Protein AF-A0A2N1UXI0-F1 (afdb_monomer_lite)

Structure (mmCIF, N/CA/C/O backbone):
data_AF-A0A2N1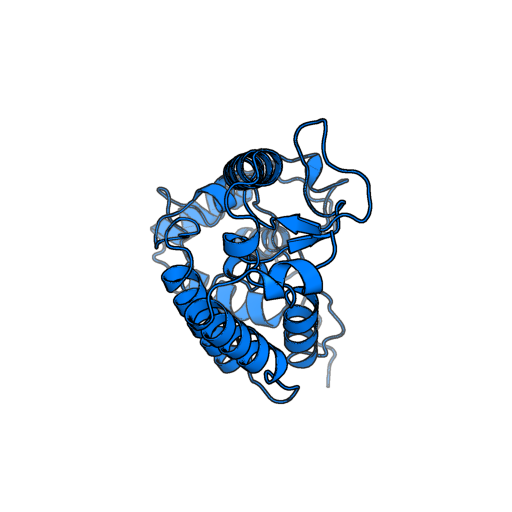UXI0-F1
#
_entry.id   AF-A0A2N1UXI0-F1
#
loop_
_atom_site.group_PDB
_atom_site.id
_atom_site.type_symbol
_atom_site.label_atom_id
_atom_site.label_alt_id
_atom_site.label_comp_id
_atom_site.label_asym_id
_atom_site.label_entity_id
_atom_site.label_seq_id
_atom_site.pdbx_PDB_ins_code
_atom_site.Cartn_x
_atom_site.Cartn_y
_atom_site.Cartn_z
_atom_site.occupancy
_atom_site.B_iso_or_equiv
_atom_site.auth_seq_id
_atom_site.auth_comp_id
_atom_site.auth_asym_id
_atom_site.auth_atom_id
_atom_site.pdbx_PDB_model_num
ATOM 1 N N . MET A 1 1 ? -2.699 7.532 22.941 1.00 56.00 1 MET A N 1
ATOM 2 C CA . MET A 1 1 ? -4.121 7.140 22.844 1.00 56.00 1 MET A CA 1
ATOM 3 C C . MET A 1 1 ? -4.200 5.688 23.289 1.00 56.00 1 MET A C 1
ATOM 5 O O . MET A 1 1 ? -3.451 4.901 22.732 1.00 56.00 1 MET A O 1
ATOM 9 N N . ASN A 1 2 ? -4.967 5.358 24.335 1.00 62.31 2 ASN A N 1
ATOM 10 C CA . ASN A 1 2 ? -5.073 3.979 24.834 1.00 62.31 2 ASN A CA 1
ATOM 11 C C . ASN A 1 2 ? -6.109 3.219 23.986 1.00 62.31 2 ASN A C 1
ATOM 13 O O . ASN A 1 2 ? -7.263 3.639 23.939 1.00 62.31 2 ASN A O 1
ATOM 17 N N . LEU A 1 3 ? -5.684 2.160 23.290 1.00 56.16 3 LEU A N 1
ATOM 18 C CA . LEU A 1 3 ? -6.532 1.372 22.388 1.00 56.16 3 LEU A CA 1
ATOM 19 C C . LEU A 1 3 ? -7.600 0.565 23.142 1.00 56.16 3 LEU A C 1
ATOM 21 O O . LEU A 1 3 ? -8.717 0.443 22.646 1.00 56.16 3 LEU A O 1
ATOM 25 N N . GLU A 1 4 ? -7.296 0.092 24.353 1.00 59.66 4 GLU A N 1
ATOM 26 C CA . GLU A 1 4 ? -8.231 -0.677 25.190 1.00 59.66 4 GLU A CA 1
ATOM 27 C C . GLU A 1 4 ? -9.425 0.189 25.609 1.00 59.66 4 GLU A C 1
ATOM 29 O O . GLU A 1 4 ? -10.577 -0.151 25.356 1.00 59.66 4 GLU A O 1
ATOM 34 N N . ALA A 1 5 ? -9.149 1.394 26.117 1.00 60.41 5 ALA A N 1
ATOM 35 C CA . ALA A 1 5 ? -10.185 2.343 26.533 1.00 60.41 5 ALA A CA 1
ATOM 36 C C . ALA A 1 5 ? -11.093 2.806 25.379 1.00 60.41 5 ALA A C 1
ATOM 38 O O . ALA A 1 5 ? -12.186 3.322 25.612 1.00 60.41 5 ALA A O 1
ATOM 39 N N . LEU A 1 6 ? -10.619 2.686 24.137 1.00 58.69 6 LEU A N 1
ATOM 40 C CA . LEU A 1 6 ? -11.396 2.977 22.942 1.00 58.69 6 LEU A CA 1
ATOM 41 C C . LEU A 1 6 ? -12.274 1.779 22.554 1.00 58.69 6 LEU A C 1
ATOM 43 O O . LEU A 1 6 ? -13.465 1.960 22.314 1.00 58.69 6 LEU A O 1
ATOM 47 N N . TYR A 1 7 ? -11.731 0.562 22.550 1.00 65.06 7 TYR A N 1
ATOM 48 C CA . TYR A 1 7 ? -12.497 -0.658 22.278 1.00 65.06 7 TYR A CA 1
ATOM 49 C C . TYR A 1 7 ? -13.743 -0.791 23.179 1.00 65.06 7 TYR A C 1
ATOM 51 O O . TYR A 1 7 ? -14.837 -1.087 22.690 1.00 65.06 7 TYR A O 1
ATOM 59 N N . ASP A 1 8 ? -13.618 -0.455 24.465 1.00 70.38 8 ASP A N 1
ATOM 60 C CA . ASP A 1 8 ? -14.716 -0.527 25.443 1.00 70.38 8 ASP A CA 1
ATOM 61 C C . ASP A 1 8 ? -15.905 0.403 25.134 1.00 70.38 8 ASP A C 1
ATOM 63 O O . ASP A 1 8 ? -17.002 0.219 25.658 1.00 70.38 8 ASP A O 1
ATOM 67 N N . GLN A 1 9 ? -15.716 1.408 24.273 1.00 67.50 9 GLN A N 1
ATOM 68 C CA . GLN A 1 9 ? -16.754 2.376 23.897 1.00 67.50 9 GLN A CA 1
ATOM 69 C C . GLN A 1 9 ? -17.589 1.931 22.681 1.00 67.50 9 GLN A C 1
ATOM 71 O O . GLN A 1 9 ? -18.494 2.653 22.253 1.00 67.50 9 GLN A O 1
ATOM 76 N N . LEU A 1 10 ? -17.285 0.776 22.081 1.00 62.88 10 LEU A N 1
ATOM 77 C CA . LEU A 1 10 ? -17.979 0.277 20.896 1.00 62.88 10 LEU A CA 1
ATOM 78 C C . LEU A 1 10 ? -19.324 -0.396 21.224 1.00 62.88 10 LEU A C 1
ATOM 80 O O . LEU A 1 10 ? -19.454 -1.067 22.244 1.00 62.88 10 LEU A O 1
ATOM 84 N N . PRO A 1 11 ? -20.325 -0.306 20.324 1.00 73.38 11 PRO A N 1
ATOM 85 C CA . PRO A 1 11 ? -21.502 -1.166 20.392 1.00 73.38 11 PRO A CA 1
ATOM 86 C C . PRO A 1 11 ? -21.107 -2.656 20.351 1.00 73.38 11 PRO A C 1
ATOM 88 O O . PRO A 1 11 ? -20.225 -3.003 19.559 1.00 73.38 11 PRO A O 1
ATOM 91 N N . PRO A 1 12 ? -21.793 -3.551 21.089 1.00 76.44 12 PRO A N 1
ATOM 92 C CA . PRO A 1 12 ? -21.437 -4.974 21.159 1.00 76.44 12 PRO A CA 1
ATOM 93 C C . PRO A 1 12 ? -21.340 -5.682 19.799 1.00 76.44 12 PRO A C 1
ATOM 95 O O . PRO A 1 12 ? -20.456 -6.503 19.583 1.00 76.44 12 PRO A O 1
ATOM 98 N N . GLU A 1 13 ? -22.206 -5.332 18.844 1.00 72.19 13 GLU A N 1
ATOM 99 C CA . GLU A 1 13 ? -22.171 -5.880 17.478 1.00 72.19 13 GLU A CA 1
ATOM 100 C C . GLU A 1 13 ? -20.858 -5.543 16.748 1.00 72.19 13 GLU A C 1
ATOM 102 O O . GLU A 1 13 ? -20.312 -6.361 16.012 1.00 72.19 13 GLU A O 1
ATOM 107 N N . ARG A 1 14 ? -20.307 -4.348 16.995 1.00 67.38 14 ARG A N 1
ATOM 108 C CA . ARG A 1 14 ? -19.028 -3.916 16.421 1.00 67.38 14 ARG A CA 1
ATOM 109 C C . ARG A 1 14 ? -17.832 -4.485 17.171 1.00 67.38 14 ARG A C 1
ATOM 111 O O . ARG A 1 14 ? -16.829 -4.773 16.528 1.00 67.38 14 ARG A O 1
ATOM 118 N N . GLN A 1 15 ? -17.943 -4.662 18.489 1.00 67.75 15 GLN A N 1
ATOM 119 C CA . GLN A 1 15 ? -16.944 -5.388 19.280 1.00 67.75 15 GLN A CA 1
ATOM 120 C C . GLN A 1 15 ? -16.799 -6.819 18.759 1.00 67.75 15 GLN A C 1
ATOM 122 O O . GLN A 1 15 ? -15.697 -7.210 18.406 1.00 67.75 15 GLN A O 1
ATOM 127 N N . GLY A 1 16 ? -17.908 -7.540 18.554 1.00 70.06 16 GLY A N 1
ATOM 128 C CA . GLY A 1 16 ? -17.875 -8.906 18.023 1.00 70.06 16 GLY A CA 1
ATOM 129 C C . GLY A 1 16 ? -17.244 -9.023 16.629 1.00 70.06 16 GLY A C 1
ATOM 130 O O . GLY A 1 16 ? -16.485 -9.954 16.374 1.00 70.06 16 GLY A O 1
ATOM 131 N N . LEU A 1 17 ? -17.495 -8.061 15.734 1.00 67.56 17 LEU A N 1
ATOM 132 C CA . LEU A 1 17 ? -16.854 -8.029 14.412 1.00 67.56 17 LEU A CA 1
ATOM 133 C C . LEU A 1 17 ? -15.358 -7.679 14.492 1.00 67.56 17 LEU A C 1
ATOM 135 O O . LEU A 1 17 ? -14.560 -8.222 13.730 1.00 67.56 17 LEU A O 1
ATOM 139 N N . LEU A 1 18 ? -14.959 -6.796 15.414 1.00 67.06 18 LEU A N 1
ATOM 140 C CA . LEU A 1 18 ? -13.546 -6.529 15.693 1.00 67.06 18 LEU A CA 1
ATOM 141 C C . LEU A 1 18 ? -12.838 -7.739 16.281 1.00 67.06 18 LEU A C 1
ATOM 143 O O . LEU A 1 18 ? -11.706 -8.019 15.898 1.00 67.06 18 LEU A O 1
ATOM 147 N N . ASP A 1 19 ? -13.494 -8.449 17.189 1.00 71.12 19 ASP A N 1
ATOM 148 C CA . ASP A 1 19 ? -12.971 -9.671 17.780 1.00 71.12 19 ASP A CA 1
ATOM 149 C C . ASP A 1 19 ? -12.792 -10.739 16.708 1.00 71.12 19 ASP A C 1
ATOM 151 O O . ASP A 1 19 ? -11.746 -11.373 16.679 1.00 71.12 19 ASP A O 1
ATOM 155 N N . GLU A 1 20 ? -13.741 -10.885 15.774 1.00 72.06 20 GLU A N 1
ATOM 156 C CA . GLU A 1 20 ? -13.603 -11.770 14.609 1.00 72.06 20 GLU A CA 1
ATOM 157 C C . GLU A 1 20 ? -12.391 -11.373 13.754 1.00 72.06 20 GLU A C 1
ATOM 159 O O . GLU A 1 20 ? -11.565 -12.224 13.439 1.00 72.06 20 GLU A O 1
ATOM 164 N N . VAL A 1 21 ? -12.233 -10.090 13.416 1.00 68.12 21 VAL A N 1
ATOM 165 C CA . VAL A 1 21 ? -11.097 -9.591 12.618 1.00 68.12 21 VAL A CA 1
ATOM 166 C C . VAL A 1 21 ? -9.764 -9.820 13.333 1.00 68.12 21 VAL A C 1
ATOM 168 O O . VAL A 1 21 ? -8.829 -10.345 12.730 1.00 68.12 21 VAL A O 1
ATOM 171 N N . ASN A 1 22 ? -9.673 -9.457 14.613 1.00 67.25 22 ASN A N 1
ATOM 172 C CA . ASN A 1 22 ? -8.464 -9.614 15.419 1.00 67.25 22 ASN A CA 1
ATOM 173 C C . ASN A 1 22 ? -8.135 -11.086 15.663 1.00 67.25 22 ASN A C 1
ATOM 175 O O . ASN A 1 22 ? -6.962 -11.454 15.650 1.00 67.25 22 ASN A O 1
ATOM 179 N N . PHE A 1 23 ? -9.154 -11.923 15.863 1.00 69.88 23 PHE A N 1
ATOM 180 C CA . PHE A 1 23 ? -9.012 -13.366 15.976 1.00 69.88 23 PHE A CA 1
ATOM 181 C C . PHE A 1 23 ? -8.505 -13.951 14.663 1.00 69.88 23 PHE A C 1
ATOM 183 O O . PHE A 1 23 ? -7.519 -14.674 14.676 1.00 69.88 23 PHE A O 1
ATOM 190 N N . LEU A 1 24 ? -9.133 -13.635 13.529 1.00 68.00 24 LEU A N 1
ATOM 191 C CA . LEU A 1 24 ? -8.720 -14.141 12.222 1.00 68.00 24 LEU A CA 1
ATOM 192 C C . LEU A 1 24 ? -7.279 -13.746 11.913 1.00 68.00 24 LEU A C 1
ATOM 194 O O . LEU A 1 24 ? -6.481 -14.613 11.582 1.00 68.00 24 LEU A O 1
ATOM 198 N N . ALA A 1 25 ? -6.938 -12.469 12.078 1.00 64.88 25 ALA A N 1
ATOM 199 C CA . ALA A 1 25 ? -5.599 -11.972 11.804 1.00 64.88 25 ALA A CA 1
ATOM 200 C C . ALA A 1 25 ? -4.558 -12.518 12.809 1.00 64.88 25 ALA A C 1
ATOM 202 O O . ALA A 1 25 ? -3.474 -12.925 12.399 1.00 64.88 25 ALA A O 1
ATOM 203 N N . GLY A 1 26 ? -4.925 -12.679 14.087 1.00 64.56 26 GLY A N 1
ATOM 204 C CA . GLY A 1 26 ? -4.065 -13.272 15.115 1.00 64.56 26 GLY A CA 1
ATOM 205 C C . GLY A 1 26 ? -3.909 -14.795 15.027 1.00 64.56 26 GLY A C 1
ATOM 206 O O . GLY A 1 26 ? -2.977 -15.348 15.603 1.00 64.56 26 GLY A O 1
ATOM 207 N N . ASN A 1 27 ? -4.806 -15.481 14.314 1.00 70.75 27 ASN A N 1
ATOM 208 C CA . ASN A 1 27 ? -4.716 -16.915 14.028 1.00 70.75 27 ASN A CA 1
ATOM 209 C C . ASN A 1 27 ? -4.094 -17.215 12.661 1.00 70.75 27 ASN A C 1
ATOM 211 O O . ASN A 1 27 ? -4.003 -18.390 12.301 1.00 70.75 27 ASN A O 1
ATOM 215 N N . LEU A 1 28 ? -3.659 -16.207 11.898 1.00 73.56 28 LEU A N 1
ATOM 216 C CA . LEU A 1 28 ? -2.778 -16.460 10.762 1.00 73.56 28 LEU A CA 1
ATOM 217 C C . LEU A 1 28 ? -1.436 -16.947 11.317 1.00 73.56 28 LEU A C 1
ATOM 219 O O . LEU A 1 28 ? -0.805 -16.271 12.124 1.00 73.56 28 LEU A O 1
ATOM 223 N N . ARG A 1 29 ? -1.065 -18.176 10.950 1.00 68.00 29 ARG A N 1
ATOM 224 C CA . ARG A 1 29 ? 0.102 -18.898 11.475 1.00 68.00 29 ARG A CA 1
ATOM 225 C C . ARG A 1 29 ? 1.195 -19.041 10.421 1.00 68.00 29 ARG A C 1
ATOM 227 O O . ARG A 1 29 ? 0.986 -18.761 9.246 1.00 68.00 29 ARG A O 1
ATOM 234 N N . GLU A 1 30 ? 2.323 -19.563 10.883 1.00 62.12 30 GLU A N 1
ATOM 235 C CA . GLU A 1 30 ? 3.613 -19.733 10.201 1.00 62.12 30 GLU A CA 1
ATOM 236 C C . GLU A 1 30 ? 3.627 -20.814 9.090 1.00 62.12 30 GLU A C 1
ATOM 238 O O . GLU A 1 30 ? 4.680 -21.109 8.544 1.00 62.12 30 GLU A O 1
ATOM 243 N N . ASP A 1 31 ? 2.474 -21.379 8.708 1.00 65.56 31 ASP A N 1
ATOM 244 C CA . ASP A 1 31 ? 2.370 -22.515 7.765 1.00 65.56 31 ASP A CA 1
ATOM 245 C C . ASP A 1 31 ? 1.515 -22.208 6.517 1.00 65.56 31 ASP A C 1
ATOM 247 O O . ASP A 1 31 ? 1.055 -23.114 5.816 1.00 65.56 31 ASP A O 1
ATOM 251 N N . LEU A 1 32 ? 1.223 -20.933 6.256 1.00 72.81 32 LEU A N 1
ATOM 252 C CA . LEU A 1 32 ? 0.444 -20.529 5.085 1.00 72.81 32 LEU A CA 1
ATOM 253 C C . LEU A 1 32 ? 1.320 -20.489 3.832 1.00 72.81 32 LEU A C 1
ATOM 255 O O . LEU A 1 32 ? 2.482 -20.103 3.884 1.00 72.81 32 LEU A O 1
ATOM 259 N N . ILE A 1 33 ? 0.730 -20.797 2.677 1.00 81.75 33 ILE A N 1
ATOM 260 C CA . ILE A 1 33 ? 1.287 -20.342 1.392 1.00 81.75 33 ILE A CA 1
ATOM 261 C C . ILE A 1 33 ? 0.775 -18.930 1.075 1.00 81.75 33 ILE A C 1
ATOM 263 O O . ILE A 1 33 ? -0.283 -18.518 1.568 1.00 81.75 33 ILE A O 1
ATOM 267 N N . LEU A 1 34 ? 1.493 -18.196 0.223 1.00 82.88 34 LEU A N 1
ATOM 268 C CA . LEU A 1 34 ? 1.195 -16.798 -0.113 1.00 82.88 34 LEU A CA 1
ATOM 269 C C . LEU A 1 34 ? -0.259 -16.583 -0.563 1.00 82.88 34 LEU A C 1
ATOM 271 O O . LEU A 1 34 ? -0.917 -15.628 -0.151 1.00 82.88 34 LEU A O 1
ATOM 275 N N . GLU A 1 35 ? -0.797 -17.494 -1.369 1.00 82.19 35 GLU A N 1
ATOM 276 C CA . GLU A 1 35 ? -2.169 -17.426 -1.863 1.00 82.19 35 GLU A CA 1
ATOM 277 C C . GLU A 1 35 ? -3.191 -17.529 -0.728 1.00 82.19 35 GLU A C 1
ATOM 279 O O . GLU A 1 35 ? -4.177 -16.792 -0.717 1.00 82.19 35 GLU A O 1
ATOM 284 N N . GLN A 1 36 ? -2.961 -18.412 0.248 1.00 81.75 36 GLN A N 1
ATOM 285 C CA . GLN A 1 36 ? -3.841 -18.558 1.411 1.00 81.75 36 GLN A CA 1
ATOM 286 C C . GLN A 1 36 ? -3.795 -17.309 2.290 1.00 81.75 36 GLN A C 1
ATOM 288 O O . GLN A 1 36 ? -4.839 -16.833 2.739 1.00 81.75 36 GLN A O 1
ATOM 293 N N . PHE A 1 37 ? -2.602 -16.746 2.483 1.00 86.81 37 PHE A N 1
ATOM 294 C CA . PHE A 1 37 ? -2.425 -15.490 3.200 1.00 86.81 37 PHE A CA 1
ATOM 295 C C . PHE A 1 37 ? -3.171 -14.336 2.518 1.00 86.81 37 PHE A C 1
ATOM 297 O O . PHE A 1 37 ? -3.923 -13.606 3.166 1.00 86.81 37 PHE A O 1
ATOM 304 N N . TYR A 1 38 ? -3.061 -14.202 1.195 1.00 87.12 38 TYR A N 1
ATOM 305 C CA . TYR A 1 38 ? -3.804 -13.182 0.459 1.00 87.12 38 TYR A CA 1
ATOM 306 C C . TYR A 1 38 ? -5.313 -13.407 0.453 1.00 87.12 38 TYR A C 1
ATOM 308 O O . TYR A 1 38 ? -6.051 -12.431 0.563 1.00 87.12 38 TYR A O 1
ATOM 316 N N . LEU A 1 39 ? -5.791 -14.650 0.374 1.00 84.88 39 LEU A N 1
ATOM 317 C CA . LEU A 1 39 ? -7.218 -14.943 0.523 1.00 84.88 39 LEU A CA 1
ATOM 318 C C . LEU A 1 39 ? -7.733 -14.517 1.903 1.00 84.88 39 LEU A C 1
ATOM 320 O O . LEU A 1 39 ? -8.806 -13.917 1.995 1.00 84.88 39 LEU A O 1
ATOM 324 N N . ALA A 1 40 ? -6.959 -14.766 2.961 1.00 84.12 40 ALA A N 1
ATOM 325 C CA . ALA A 1 40 ? -7.298 -14.306 4.301 1.00 84.12 40 ALA A CA 1
ATOM 326 C C . ALA A 1 40 ? -7.316 -12.774 4.395 1.00 84.12 40 ALA A C 1
ATOM 328 O O . ALA A 1 40 ? -8.251 -12.210 4.961 1.00 84.12 40 ALA A O 1
ATOM 329 N N . LEU A 1 41 ? -6.345 -12.086 3.787 1.00 84.12 41 LEU A N 1
ATOM 330 C CA . LEU A 1 41 ? -6.334 -10.624 3.742 1.00 84.12 41 LEU A CA 1
ATOM 331 C C . LEU A 1 41 ? -7.522 -10.042 2.982 1.00 84.12 41 LEU A C 1
ATOM 333 O O . LEU A 1 41 ? -8.111 -9.077 3.453 1.00 84.12 41 LEU A O 1
ATOM 337 N N . GLU A 1 42 ? -7.914 -10.620 1.847 1.00 84.12 42 GLU A N 1
ATOM 338 C CA . GLU A 1 42 ? -9.102 -10.165 1.117 1.00 84.12 42 GLU A CA 1
ATOM 339 C C . GLU A 1 42 ? -10.383 -10.394 1.936 1.00 84.12 42 GLU A C 1
ATOM 341 O O . GLU A 1 42 ? -11.258 -9.527 1.962 1.00 84.12 42 GLU A O 1
ATOM 346 N N . ALA A 1 43 ? -10.483 -11.512 2.666 1.00 82.44 43 ALA A N 1
ATOM 347 C CA . ALA A 1 43 ? -11.597 -11.762 3.579 1.00 82.44 43 ALA A CA 1
ATOM 348 C C . ALA A 1 43 ? -11.639 -10.734 4.722 1.00 82.44 43 ALA A C 1
ATOM 350 O O . ALA A 1 43 ? -12.699 -10.165 4.996 1.00 82.44 43 ALA A O 1
ATOM 351 N N . LEU A 1 44 ? -10.489 -10.436 5.337 1.00 80.69 44 LEU A N 1
ATOM 352 C CA . LEU A 1 44 ? -10.354 -9.382 6.344 1.00 80.69 44 LEU A CA 1
ATOM 353 C C . LEU A 1 44 ? -10.768 -8.027 5.760 1.00 80.69 44 LEU A C 1
ATOM 355 O O . LEU A 1 44 ? -11.672 -7.387 6.290 1.00 80.69 44 LEU A O 1
ATOM 359 N N . SER A 1 45 ? -10.200 -7.613 4.626 1.00 78.81 45 SER A N 1
ATOM 360 C CA . SER A 1 45 ? -10.555 -6.359 3.950 1.00 78.81 45 SER A CA 1
ATOM 361 C C . SER A 1 45 ? -12.049 -6.266 3.630 1.00 78.81 45 SER A C 1
ATOM 363 O O . SER A 1 45 ? -12.643 -5.209 3.834 1.00 78.81 45 SER A O 1
ATOM 365 N N . ALA A 1 46 ? -12.687 -7.353 3.187 1.00 79.88 46 ALA A N 1
ATOM 366 C CA . ALA A 1 46 ? -14.124 -7.375 2.924 1.00 79.88 46 ALA A CA 1
ATOM 367 C C . ALA A 1 46 ? -14.953 -7.145 4.200 1.00 79.88 46 ALA A C 1
ATOM 369 O O . ALA A 1 46 ? -15.923 -6.384 4.172 1.00 79.88 46 ALA A O 1
ATOM 370 N N . ARG A 1 47 ? -14.560 -7.736 5.338 1.00 77.50 47 ARG A N 1
ATOM 371 C CA . ARG A 1 47 ? -15.194 -7.465 6.643 1.00 77.50 47 ARG A CA 1
ATOM 372 C C . ARG A 1 47 ? -15.018 -6.014 7.070 1.00 77.50 47 ARG A C 1
ATOM 374 O O . ARG A 1 47 ? -15.974 -5.374 7.501 1.00 77.50 47 ARG A O 1
ATOM 381 N N . LEU A 1 48 ? -13.823 -5.468 6.881 1.00 75.56 48 LEU A N 1
ATOM 382 C CA . LEU A 1 48 ? -13.534 -4.074 7.209 1.00 75.56 48 LEU A CA 1
ATOM 383 C C . LEU A 1 48 ? -14.328 -3.091 6.353 1.00 75.56 48 LEU A C 1
ATOM 385 O O . LEU A 1 48 ? -14.793 -2.078 6.864 1.00 75.56 48 LEU A O 1
ATOM 389 N N . GLN A 1 49 ? -14.547 -3.402 5.077 1.00 76.00 49 GLN A N 1
ATOM 390 C CA . GLN A 1 49 ? -15.407 -2.604 4.203 1.00 76.00 49 GLN A CA 1
ATOM 391 C C . GLN A 1 49 ? -16.876 -2.637 4.634 1.00 76.00 49 GLN A C 1
ATOM 393 O O . GLN A 1 49 ? -17.563 -1.626 4.503 1.00 76.00 49 GLN A O 1
ATOM 398 N N . GLN A 1 50 ? -17.365 -3.765 5.160 1.00 75.62 50 GLN A N 1
ATOM 399 C CA . GLN A 1 50 ? -18.720 -3.847 5.721 1.00 75.62 50 GLN A CA 1
ATOM 400 C C . GLN A 1 50 ? -18.864 -2.954 6.957 1.00 75.62 50 GLN A C 1
ATOM 402 O O . GLN A 1 50 ? -19.877 -2.273 7.113 1.00 75.62 50 GLN A O 1
ATOM 407 N N . LEU A 1 51 ? -17.838 -2.926 7.808 1.00 72.00 51 LEU A N 1
ATOM 408 C CA . LEU A 1 51 ? -17.797 -2.079 8.997 1.00 72.00 51 LEU A CA 1
ATOM 409 C C . LEU A 1 51 ? -17.641 -0.592 8.651 1.00 72.00 51 LEU A C 1
ATOM 411 O O . LEU A 1 51 ? -18.293 0.258 9.265 1.00 72.00 51 LEU A O 1
ATOM 415 N N . HIS A 1 52 ? -16.819 -0.292 7.640 1.00 71.06 52 HIS A N 1
ATOM 416 C CA . HIS A 1 52 ? -16.456 1.062 7.225 1.00 71.06 52 HIS A CA 1
ATOM 417 C C . HIS A 1 52 ? -16.578 1.270 5.718 1.00 71.06 52 HIS A C 1
ATOM 419 O O . HIS A 1 52 ? -15.565 1.411 5.024 1.00 71.06 52 HIS A O 1
ATOM 425 N N . PRO A 1 53 ? -17.810 1.403 5.198 1.00 72.25 53 PRO A N 1
ATOM 426 C CA . PRO A 1 53 ? -18.038 1.690 3.784 1.00 72.25 53 PRO A CA 1
ATOM 427 C C . PRO A 1 53 ? -17.358 2.983 3.305 1.00 72.25 53 PRO A C 1
ATOM 429 O O . PRO A 1 53 ? -17.105 3.153 2.117 1.00 72.25 53 PRO A O 1
ATOM 432 N N . GLN A 1 54 ? -17.044 3.909 4.216 1.00 67.44 54 GLN A N 1
ATOM 433 C CA . GLN A 1 54 ? -16.315 5.144 3.925 1.00 67.44 54 GLN A CA 1
ATOM 434 C C . GLN A 1 54 ? -14.808 4.940 3.688 1.00 67.44 54 GLN A C 1
ATOM 436 O O . GLN A 1 54 ? -14.185 5.778 3.043 1.00 67.44 54 GLN A O 1
ATOM 441 N N . ILE A 1 55 ? -14.223 3.836 4.170 1.00 66.56 55 ILE A N 1
ATOM 442 C CA . ILE A 1 55 ? -12.831 3.418 3.904 1.00 66.56 55 ILE A CA 1
ATOM 443 C C . ILE A 1 55 ? -12.817 2.511 2.660 1.00 66.56 55 ILE A C 1
ATOM 445 O O . ILE A 1 55 ? -12.070 1.543 2.552 1.00 66.56 55 ILE A O 1
ATOM 449 N N . ALA A 1 56 ? -13.695 2.769 1.694 1.00 57.50 56 ALA A N 1
ATOM 450 C CA . ALA A 1 56 ? -13.722 1.963 0.493 1.00 57.50 56 ALA A CA 1
ATOM 451 C C . ALA A 1 56 ? -12.500 2.316 -0.372 1.00 57.50 56 ALA A C 1
ATOM 453 O O . ALA A 1 56 ? -12.373 3.424 -0.898 1.00 57.50 56 ALA A O 1
ATOM 454 N N . CYS A 1 57 ? -11.619 1.336 -0.572 1.00 60.03 57 CYS A N 1
ATOM 455 C CA . CYS A 1 57 ? -10.850 1.206 -1.805 1.00 60.03 57 CYS A CA 1
ATOM 456 C C . CYS A 1 57 ? -11.685 0.340 -2.764 1.00 60.03 57 CYS A C 1
ATOM 458 O O . CYS A 1 57 ? -11.371 -0.841 -2.932 1.00 60.03 57 CYS A O 1
ATOM 460 N N . PRO A 1 58 ? -12.800 0.847 -3.341 1.00 60.72 58 PRO A N 1
ATOM 461 C CA . PRO A 1 58 ? -13.524 0.069 -4.331 1.00 60.72 58 PRO A CA 1
ATOM 462 C C . PRO A 1 58 ? -12.591 -0.198 -5.510 1.00 60.72 58 PRO A C 1
ATOM 464 O O . PRO A 1 58 ? -11.633 0.546 -5.751 1.00 60.72 58 PRO A O 1
ATOM 467 N N . THR A 1 59 ? -12.886 -1.233 -6.290 1.00 53.72 59 THR A N 1
ATOM 468 C CA . THR A 1 59 ? -12.235 -1.426 -7.585 1.00 53.72 59 THR A CA 1
ATOM 469 C C . THR A 1 59 ? -12.316 -0.122 -8.392 1.00 53.72 59 THR A C 1
ATOM 471 O O . THR A 1 59 ? -13.406 0.334 -8.728 1.00 53.72 59 THR A O 1
ATOM 474 N N . GLY A 1 60 ? -11.162 0.497 -8.671 1.00 58.88 60 GLY A N 1
ATOM 475 C CA . GLY A 1 60 ? -11.072 1.809 -9.329 1.00 58.88 60 GLY A CA 1
ATOM 476 C C . GLY A 1 60 ? -10.756 3.004 -8.418 1.00 58.88 60 GLY A C 1
ATOM 477 O O . GLY A 1 60 ? -10.676 4.121 -8.915 1.00 58.88 60 GLY A O 1
ATOM 478 N N . CYS A 1 61 ? -10.534 2.815 -7.113 1.00 73.75 61 CYS A N 1
ATOM 479 C CA . CYS A 1 61 ? -9.883 3.839 -6.294 1.00 73.75 61 CYS A CA 1
ATOM 480 C C . CYS A 1 61 ? -8.384 3.897 -6.616 1.00 73.75 61 CYS A C 1
ATOM 482 O O . CYS A 1 61 ? -7.652 2.936 -6.389 1.00 73.75 61 CYS A O 1
ATOM 484 N N . SER A 1 62 ? -7.933 5.037 -7.136 1.00 78.75 62 SER A N 1
ATOM 485 C CA . SER A 1 62 ? -6.546 5.293 -7.542 1.00 78.75 62 SER A CA 1
ATOM 486 C C . SER A 1 62 ? -5.799 6.247 -6.614 1.00 78.75 62 SER A C 1
ATOM 488 O O . SER A 1 62 ? -4.610 6.472 -6.810 1.00 78.75 62 SER A O 1
ATOM 490 N N . ARG A 1 63 ? -6.450 6.797 -5.579 1.00 77.88 63 ARG A N 1
ATOM 491 C CA . ARG A 1 63 ? -5.887 7.890 -4.762 1.00 77.88 63 ARG A CA 1
ATOM 492 C C . ARG A 1 63 ? -4.546 7.547 -4.117 1.00 77.88 63 ARG A C 1
ATOM 494 O O . ARG A 1 63 ? -3.650 8.389 -4.074 1.00 77.88 63 ARG A O 1
ATOM 501 N N . CYS A 1 64 ? -4.396 6.329 -3.585 1.00 76.38 64 CYS A N 1
ATOM 502 C CA . CYS A 1 64 ? -3.108 5.885 -3.049 1.00 76.38 64 CYS A CA 1
ATOM 503 C C . CYS A 1 64 ? -2.098 5.668 -4.179 1.00 76.38 64 CYS A C 1
ATOM 505 O O . CYS A 1 64 ? -0.966 6.109 -4.056 1.00 76.38 64 CYS A O 1
ATOM 507 N N . CYS A 1 65 ? -2.502 5.100 -5.314 1.00 81.56 65 CYS A N 1
ATOM 508 C CA . CYS A 1 65 ? -1.631 4.941 -6.473 1.00 81.56 65 CYS A CA 1
ATOM 509 C C . CYS A 1 65 ? -1.145 6.287 -7.031 1.00 81.56 65 CYS A C 1
ATOM 511 O O . CYS A 1 65 ? -0.006 6.372 -7.456 1.00 81.56 65 CYS A O 1
ATOM 513 N N . GLU A 1 66 ? -1.949 7.346 -6.993 1.00 81.06 66 GLU A N 1
ATOM 514 C CA . GLU A 1 66 ? -1.575 8.683 -7.477 1.00 81.06 66 GLU A CA 1
ATOM 515 C C . GLU A 1 66 ? -0.503 9.358 -6.608 1.00 81.06 66 GLU A C 1
ATOM 517 O O . GLU A 1 66 ? 0.246 10.197 -7.105 1.00 81.06 66 GLU A O 1
ATOM 522 N N . THR A 1 67 ? -0.427 8.991 -5.324 1.00 71.31 67 THR A N 1
ATOM 523 C CA . THR A 1 67 ? 0.329 9.738 -4.301 1.00 71.31 67 THR A CA 1
ATOM 524 C C . THR A 1 67 ? 1.348 8.902 -3.513 1.00 71.31 67 THR A C 1
ATOM 526 O O . THR A 1 67 ? 2.179 9.464 -2.808 1.00 71.31 67 THR A O 1
ATOM 529 N N . HIS A 1 68 ? 1.281 7.569 -3.590 1.00 66.56 68 HIS A N 1
ATOM 530 C CA . HIS A 1 68 ? 2.045 6.612 -2.776 1.00 66.56 68 HIS A CA 1
ATOM 531 C C . HIS A 1 68 ? 2.646 5.484 -3.638 1.00 66.56 68 HIS A C 1
ATOM 533 O O . HIS A 1 68 ? 2.448 4.300 -3.369 1.00 66.56 68 HIS A O 1
ATOM 539 N N . ALA A 1 69 ? 3.387 5.831 -4.689 1.00 64.19 69 ALA A N 1
ATOM 540 C CA . ALA A 1 69 ? 3.964 4.878 -5.649 1.00 64.19 69 ALA A CA 1
ATOM 541 C C . ALA A 1 69 ? 5.203 4.095 -5.190 1.00 64.19 69 ALA A C 1
ATOM 543 O O . ALA A 1 69 ? 6.089 3.817 -5.995 1.00 64.19 69 ALA A O 1
ATOM 544 N N . LEU A 1 70 ? 5.316 3.772 -3.907 1.00 74.81 70 LEU A N 1
ATOM 545 C CA . LEU A 1 70 ? 6.533 3.169 -3.362 1.00 74.81 70 LEU A CA 1
ATOM 546 C C . LEU A 1 70 ? 6.232 2.048 -2.351 1.00 74.81 70 LEU A C 1
ATOM 548 O O . LEU A 1 70 ? 6.829 2.066 -1.276 1.00 74.81 70 LEU A O 1
ATOM 552 N N . PRO A 1 71 ? 5.287 1.115 -2.612 1.00 86.44 71 PRO A N 1
ATOM 553 C CA . PRO A 1 71 ? 5.124 -0.029 -1.724 1.00 86.44 71 PRO A CA 1
ATOM 554 C C . PRO A 1 71 ? 6.384 -0.897 -1.762 1.00 86.44 71 PRO A C 1
ATOM 556 O O . PRO A 1 71 ? 7.038 -1.024 -2.806 1.00 86.44 71 PRO A O 1
ATOM 559 N N . GLU A 1 72 ? 6.710 -1.479 -0.616 1.00 87.06 72 GLU A N 1
ATOM 560 C CA . GLU A 1 72 ? 7.683 -2.563 -0.549 1.00 87.06 72 GLU A CA 1
ATOM 561 C C . GLU A 1 72 ? 7.011 -3.870 -0.962 1.00 87.06 72 GLU A C 1
ATOM 563 O O . GLU A 1 72 ? 5.814 -4.064 -0.737 1.00 87.06 72 GLU A O 1
ATOM 568 N N . VAL A 1 73 ? 7.782 -4.726 -1.626 1.00 90.31 73 VAL A N 1
ATOM 569 C CA . VAL A 1 73 ? 7.354 -6.042 -2.091 1.00 90.31 73 VAL A CA 1
ATOM 570 C C . VAL A 1 73 ? 8.406 -7.070 -1.728 1.00 90.31 73 VAL A C 1
ATOM 572 O O . VAL A 1 73 ? 9.609 -6.813 -1.856 1.00 90.31 73 VAL A O 1
ATOM 575 N N . LEU A 1 74 ? 7.948 -8.226 -1.267 1.00 89.81 74 LEU A N 1
ATOM 576 C CA . LEU A 1 74 ? 8.803 -9.397 -1.122 1.00 89.81 74 LEU A CA 1
ATOM 577 C C . LEU A 1 74 ? 9.052 -10.068 -2.482 1.00 89.81 74 LEU A C 1
ATOM 579 O O . LEU A 1 74 ? 8.254 -9.885 -3.412 1.00 89.81 74 LEU A O 1
ATOM 583 N N . PRO A 1 75 ? 10.131 -10.861 -2.611 1.00 89.81 75 PRO A N 1
ATOM 584 C CA . PRO A 1 75 ? 10.441 -11.592 -3.837 1.00 89.81 75 PRO A CA 1
ATOM 585 C C . PRO A 1 75 ? 9.264 -12.416 -4.378 1.00 89.81 75 PRO A C 1
ATOM 587 O O . PRO A 1 75 ? 8.941 -12.298 -5.561 1.00 89.81 75 PRO A O 1
ATOM 590 N N . MET A 1 76 ? 8.552 -13.168 -3.533 1.00 87.94 76 MET A N 1
ATOM 591 C CA . MET A 1 76 ? 7.396 -13.951 -3.986 1.00 87.94 76 MET A CA 1
ATOM 592 C C . MET A 1 76 ? 6.219 -13.100 -4.476 1.00 87.94 76 MET A C 1
ATOM 594 O O . MET A 1 76 ? 5.561 -13.447 -5.459 1.00 87.94 76 MET A O 1
ATOM 598 N N . GLU A 1 77 ? 5.966 -11.955 -3.834 1.00 92.50 77 GLU A N 1
ATOM 599 C CA . GLU A 1 77 ? 4.931 -11.023 -4.287 1.00 92.50 77 GLU A CA 1
ATOM 600 C C . GLU A 1 77 ? 5.294 -10.467 -5.664 1.00 92.50 77 GLU A C 1
ATOM 602 O O . GLU A 1 77 ? 4.433 -10.322 -6.536 1.00 92.50 77 GLU A O 1
ATOM 607 N N . TRP A 1 78 ? 6.583 -10.188 -5.879 1.00 93.94 78 TRP A N 1
ATOM 608 C CA . TRP A 1 78 ? 7.083 -9.747 -7.169 1.00 93.94 78 TRP A CA 1
ATOM 609 C C . TRP A 1 78 ? 6.910 -10.807 -8.257 1.00 93.94 78 TRP A C 1
ATOM 611 O O . TRP A 1 78 ? 6.467 -10.451 -9.346 1.00 93.94 78 TRP A O 1
ATOM 621 N N . GLU A 1 79 ? 7.195 -12.083 -7.997 1.00 91.94 79 GLU A N 1
ATOM 622 C CA . GLU A 1 79 ? 7.000 -13.133 -9.007 1.00 91.94 79 GLU A CA 1
ATOM 623 C C . GLU A 1 79 ? 5.528 -13.243 -9.440 1.00 91.94 79 GLU A C 1
ATOM 625 O O . GLU A 1 79 ? 5.247 -13.349 -10.637 1.00 91.94 79 GLU A O 1
ATOM 630 N N . LEU A 1 80 ? 4.573 -13.094 -8.513 1.00 91.62 80 LEU A N 1
ATOM 631 C CA . LEU A 1 80 ? 3.147 -13.019 -8.861 1.00 91.62 80 LEU A CA 1
ATOM 632 C C . LEU A 1 80 ? 2.817 -11.787 -9.715 1.00 91.62 80 LEU A C 1
ATOM 634 O O . LEU A 1 80 ? 2.098 -11.887 -10.713 1.00 91.62 80 LEU A O 1
ATOM 638 N N . ILE A 1 81 ? 3.345 -10.617 -9.347 1.00 95.00 81 ILE A N 1
ATOM 639 C CA . ILE A 1 81 ? 3.149 -9.375 -10.109 1.00 95.00 81 ILE A CA 1
ATOM 640 C C . ILE A 1 81 ? 3.750 -9.507 -11.510 1.00 95.00 81 ILE A C 1
ATOM 642 O O . ILE A 1 81 ? 3.118 -9.119 -12.490 1.00 95.00 81 ILE A O 1
ATOM 646 N N . LYS A 1 82 ? 4.954 -10.065 -11.622 1.00 95.44 82 LYS A N 1
ATOM 647 C CA . LYS A 1 82 ? 5.658 -10.281 -12.883 1.00 95.44 82 LYS A CA 1
ATOM 648 C C . LYS A 1 82 ? 4.890 -11.240 -13.786 1.00 95.44 82 LYS A C 1
ATOM 650 O O . LYS A 1 82 ? 4.649 -10.893 -14.941 1.00 95.44 82 LYS A O 1
ATOM 655 N N . ALA A 1 83 ? 4.423 -12.370 -13.257 1.00 93.44 83 ALA A N 1
ATOM 656 C CA . ALA A 1 83 ? 3.563 -13.289 -13.996 1.00 93.44 83 ALA A CA 1
ATOM 657 C C . ALA A 1 83 ? 2.292 -12.577 -14.494 1.00 93.44 83 ALA A C 1
ATOM 659 O O . ALA A 1 83 ? 1.912 -12.713 -15.655 1.00 93.44 83 ALA A O 1
ATOM 660 N N . ALA A 1 84 ? 1.669 -11.736 -13.661 1.00 94.88 84 ALA A N 1
ATOM 661 C CA . ALA A 1 84 ? 0.521 -10.938 -14.081 1.00 94.88 84 ALA A CA 1
ATOM 662 C C . ALA A 1 84 ? 0.868 -9.960 -15.216 1.00 94.88 84 ALA A C 1
ATOM 664 O O . ALA A 1 84 ? 0.120 -9.877 -16.190 1.00 94.88 84 ALA A O 1
ATOM 665 N N . LEU A 1 85 ? 2.005 -9.261 -15.132 1.00 96.00 85 LEU A N 1
ATOM 666 C CA . LEU A 1 85 ? 2.495 -8.357 -16.179 1.00 96.00 85 LEU A CA 1
ATOM 667 C C . LEU A 1 85 ? 2.729 -9.080 -17.512 1.00 96.00 85 LEU A C 1
ATOM 669 O O . LEU A 1 85 ? 2.447 -8.518 -18.567 1.00 96.00 85 LEU A O 1
ATOM 673 N N . GLU A 1 86 ? 3.212 -10.321 -17.474 1.00 94.06 86 GLU A N 1
ATOM 674 C CA . GLU A 1 86 ? 3.459 -11.148 -18.663 1.00 94.06 86 GLU A CA 1
ATOM 675 C C . GLU A 1 86 ? 2.165 -11.609 -19.355 1.00 94.06 86 GLU A C 1
ATOM 677 O O . GLU A 1 86 ? 2.173 -11.878 -20.555 1.00 94.06 86 GLU A O 1
ATOM 682 N N . THR A 1 87 ? 1.038 -11.638 -18.636 1.00 95.75 87 THR A N 1
ATOM 683 C CA . THR A 1 87 ? -0.284 -11.955 -19.213 1.00 95.75 87 THR A CA 1
ATOM 684 C C . THR A 1 87 ? -1.010 -10.749 -19.814 1.00 95.75 87 THR A C 1
ATOM 686 O O . THR A 1 87 ? -2.054 -10.915 -20.452 1.00 95.75 87 THR A O 1
ATOM 689 N N . LEU A 1 88 ? -0.500 -9.528 -19.612 1.00 95.00 88 LEU A N 1
ATOM 690 C CA . LEU A 1 88 ? -1.153 -8.319 -20.108 1.00 95.00 88 LEU A CA 1
ATOM 691 C C . LEU A 1 88 ? -1.063 -8.213 -21.639 1.00 95.00 88 LEU A C 1
ATOM 693 O O . LEU A 1 88 ? -0.053 -8.597 -22.233 1.00 95.00 88 LEU A O 1
ATOM 697 N N . PRO A 1 89 ? -2.078 -7.623 -22.303 1.00 97.25 89 PRO A N 1
ATOM 698 C CA . PRO A 1 89 ? -1.992 -7.315 -23.725 1.00 97.25 89 PRO A CA 1
ATOM 699 C C . PRO A 1 89 ? -0.764 -6.452 -24.034 1.00 97.25 89 PRO A C 1
ATOM 701 O O . PRO A 1 89 ? -0.475 -5.511 -23.294 1.00 97.25 89 PRO A O 1
ATOM 704 N N . ASN A 1 90 ? -0.097 -6.710 -25.165 1.00 95.50 90 ASN A N 1
ATOM 705 C CA . ASN A 1 90 ? 1.123 -5.992 -25.570 1.00 95.50 90 ASN A CA 1
ATOM 706 C C . ASN A 1 90 ? 0.977 -4.465 -25.502 1.00 95.50 90 ASN A C 1
ATOM 708 O O . ASN A 1 90 ? 1.885 -3.782 -25.043 1.00 95.50 90 ASN A O 1
ATOM 712 N N . GLU A 1 91 ? -0.176 -3.930 -25.908 1.00 96.81 91 GLU A N 1
ATOM 713 C CA . GLU A 1 91 ? -0.470 -2.496 -25.817 1.00 96.81 91 GLU A CA 1
ATOM 714 C C . GLU A 1 91 ? -0.377 -1.971 -24.375 1.00 96.81 91 GLU A C 1
ATOM 716 O O . GLU A 1 91 ? 0.251 -0.945 -24.119 1.00 96.81 91 GLU A O 1
ATOM 721 N N . ILE A 1 92 ? -0.964 -2.691 -23.416 1.00 96.38 92 ILE A N 1
ATOM 722 C CA . ILE A 1 92 ? -0.931 -2.326 -21.997 1.00 96.38 92 ILE A CA 1
ATOM 723 C C . ILE A 1 92 ? 0.490 -2.468 -21.450 1.00 96.38 92 ILE A C 1
ATOM 725 O O . ILE A 1 92 ? 0.981 -1.559 -20.781 1.00 96.38 92 ILE A O 1
ATOM 729 N N . SER A 1 93 ? 1.180 -3.558 -21.785 1.00 95.44 93 SER A N 1
ATOM 730 C CA . SER A 1 93 ? 2.570 -3.788 -21.382 1.00 95.44 93 SER A CA 1
ATOM 731 C C . SER A 1 93 ? 3.502 -2.673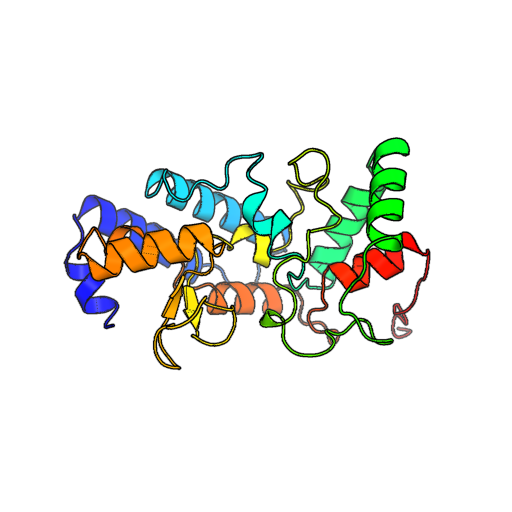 -21.868 1.00 95.44 93 SER A C 1
ATOM 733 O O . SER A 1 93 ? 4.307 -2.170 -21.087 1.00 95.44 93 SER A O 1
ATOM 735 N N . GLU A 1 94 ? 3.359 -2.207 -23.110 1.00 95.69 94 GLU A N 1
ATOM 736 C CA . GLU A 1 94 ? 4.155 -1.091 -23.639 1.00 95.69 94 GLU A CA 1
ATOM 737 C C . GLU A 1 94 ? 3.812 0.254 -22.989 1.00 95.69 94 GLU A C 1
ATOM 739 O O . GLU A 1 94 ? 4.710 1.062 -22.723 1.00 95.69 94 GLU A O 1
ATOM 744 N N . ARG A 1 95 ? 2.536 0.493 -22.656 1.00 96.56 95 ARG A N 1
ATOM 745 C CA . ARG A 1 95 ? 2.133 1.674 -21.875 1.00 96.56 95 ARG A CA 1
ATOM 746 C C . ARG A 1 95 ? 2.791 1.672 -20.495 1.00 96.56 95 ARG A C 1
ATOM 748 O O . ARG A 1 95 ? 3.334 2.697 -20.086 1.00 96.56 95 ARG A O 1
ATOM 755 N N . LEU A 1 96 ? 2.808 0.526 -19.811 1.00 95.12 96 LEU A N 1
ATOM 756 C CA . LEU A 1 96 ? 3.477 0.364 -18.517 1.00 95.12 96 LEU A CA 1
ATOM 757 C C . LEU A 1 96 ? 4.991 0.560 -18.631 1.00 95.12 96 LEU A C 1
ATOM 759 O O . LEU A 1 96 ? 5.565 1.330 -17.864 1.00 95.12 96 LEU A O 1
ATOM 763 N N . ARG A 1 97 ? 5.647 -0.072 -19.614 1.00 94.94 97 ARG A N 1
ATOM 764 C CA . ARG A 1 97 ? 7.091 0.103 -19.854 1.00 94.94 97 ARG A CA 1
ATOM 765 C C . ARG A 1 97 ? 7.433 1.562 -20.118 1.00 94.94 97 ARG A C 1
ATOM 767 O O . ARG A 1 97 ? 8.406 2.067 -19.566 1.00 94.94 97 ARG A O 1
ATOM 774 N N . THR A 1 98 ? 6.627 2.247 -20.927 1.00 94.69 98 THR A N 1
ATOM 775 C CA . THR A 1 98 ? 6.770 3.685 -21.175 1.00 94.69 98 THR A CA 1
ATOM 776 C C . THR A 1 98 ? 6.644 4.480 -19.881 1.00 94.69 98 THR A C 1
ATOM 778 O O . THR A 1 98 ? 7.552 5.245 -19.571 1.00 94.69 98 THR A O 1
ATOM 781 N N . ALA A 1 99 ? 5.590 4.255 -19.088 1.00 92.31 99 ALA A N 1
ATOM 782 C CA . ALA A 1 99 ? 5.379 4.945 -17.816 1.00 92.31 99 ALA A CA 1
ATOM 783 C C . ALA A 1 99 ? 6.571 4.760 -16.860 1.00 92.31 99 ALA A C 1
ATOM 785 O O . ALA A 1 99 ? 7.089 5.741 -16.325 1.00 92.31 99 ALA A O 1
ATOM 786 N N . VAL A 1 100 ? 7.070 3.526 -16.723 1.00 92.25 100 VAL A N 1
ATOM 787 C CA . VAL A 1 100 ? 8.260 3.204 -15.920 1.00 92.25 100 VAL A CA 1
ATOM 788 C C . VAL A 1 100 ? 9.526 3.854 -16.483 1.00 92.25 100 VAL A C 1
ATOM 790 O O . VAL A 1 100 ? 10.352 4.333 -15.722 1.00 92.25 100 VAL A O 1
ATOM 793 N N . ARG A 1 101 ? 9.729 3.918 -17.797 1.00 91.19 101 ARG A N 1
ATOM 794 C CA . ARG A 1 101 ? 10.946 4.535 -18.360 1.00 91.19 101 ARG A CA 1
ATOM 795 C C . ARG A 1 101 ? 10.920 6.061 -18.293 1.00 91.19 101 ARG A C 1
ATOM 797 O O . ARG A 1 101 ? 11.964 6.678 -18.125 1.00 91.19 101 ARG A O 1
ATOM 804 N N . SER A 1 102 ? 9.743 6.666 -18.446 1.00 89.31 102 SER A N 1
ATOM 805 C CA . SER A 1 102 ? 9.582 8.124 -18.476 1.00 89.31 102 SER A CA 1
ATOM 806 C C . SER A 1 102 ? 9.446 8.763 -17.096 1.00 89.31 102 SER A C 1
ATOM 808 O O . SER A 1 102 ? 9.552 9.982 -16.976 1.00 89.31 102 SER A O 1
ATOM 810 N N . GLY A 1 103 ? 9.155 7.970 -16.063 1.00 84.31 103 GLY A N 1
ATOM 811 C CA . GLY A 1 103 ? 8.955 8.496 -14.721 1.00 84.31 103 GLY A CA 1
ATOM 812 C C . GLY A 1 103 ? 10.253 9.003 -14.097 1.00 84.31 103 GLY A C 1
ATOM 813 O O . GLY A 1 103 ? 11.309 8.379 -14.198 1.00 84.31 103 GLY A O 1
ATOM 814 N N . ASN A 1 104 ? 10.170 10.152 -13.425 1.00 82.38 104 ASN A N 1
ATOM 815 C CA . ASN A 1 104 ? 11.276 10.694 -12.644 1.00 82.38 104 ASN A CA 1
ATOM 816 C C . ASN A 1 104 ? 11.289 10.040 -11.258 1.00 82.38 104 ASN A C 1
ATOM 818 O O . ASN A 1 104 ? 10.765 10.586 -10.284 1.00 82.38 104 ASN A O 1
ATOM 822 N N . TRP A 1 105 ? 11.816 8.823 -11.207 1.00 85.25 105 TRP A N 1
ATOM 823 C CA . TRP A 1 105 ? 11.766 7.993 -10.016 1.00 85.25 105 TRP A CA 1
ATOM 824 C C . TRP A 1 105 ? 12.858 8.356 -9.017 1.00 85.25 105 TRP A C 1
ATOM 826 O O . TRP A 1 105 ? 14.020 8.522 -9.398 1.00 85.25 105 TRP A O 1
ATOM 836 N N . PRO A 1 106 ? 12.532 8.409 -7.721 1.00 83.88 106 PRO A N 1
ATOM 837 C CA . PRO A 1 106 ? 13.487 8.763 -6.685 1.00 83.88 106 PRO A CA 1
ATOM 838 C C . PRO A 1 106 ? 14.375 7.586 -6.277 1.00 83.88 106 PRO A C 1
ATOM 840 O O . PRO A 1 106 ? 14.539 7.333 -5.089 1.00 83.88 106 PRO A O 1
ATOM 843 N N . LEU A 1 107 ? 14.922 6.849 -7.244 1.00 82.94 107 LEU A N 1
ATOM 844 C CA . LEU A 1 107 ? 15.752 5.674 -6.992 1.00 82.94 107 LEU A CA 1
ATOM 845 C C . LEU A 1 107 ? 17.231 5.961 -7.271 1.00 82.94 107 LEU A C 1
ATOM 847 O O . LEU A 1 107 ? 17.556 6.710 -8.200 1.00 82.94 107 LEU A O 1
ATOM 851 N N . ASP A 1 108 ? 18.127 5.435 -6.441 1.00 83.19 108 ASP A N 1
ATOM 852 C CA . ASP A 1 108 ? 19.571 5.401 -6.693 1.00 83.19 108 ASP A CA 1
ATOM 853 C C . ASP A 1 108 ? 19.961 4.260 -7.641 1.00 83.19 108 ASP A C 1
ATOM 855 O O . ASP A 1 108 ? 19.100 3.650 -8.276 1.00 83.19 108 ASP A O 1
ATOM 859 N N . ALA A 1 109 ? 21.267 4.060 -7.843 1.00 79.69 109 ALA A N 1
ATOM 860 C CA . ALA A 1 109 ? 21.762 3.063 -8.788 1.00 79.69 109 ALA A CA 1
ATOM 861 C C . ALA A 1 109 ? 21.455 1.630 -8.320 1.00 79.69 109 ALA A C 1
ATOM 863 O O . ALA A 1 109 ? 21.362 0.720 -9.139 1.00 79.69 109 ALA A O 1
ATOM 864 N N . GLU A 1 110 ? 21.246 1.452 -7.018 1.00 78.31 110 GLU A N 1
ATOM 865 C CA . GLU A 1 110 ? 20.926 0.203 -6.340 1.00 78.31 110 GLU A CA 1
ATOM 866 C C . GLU A 1 110 ? 19.405 -0.039 -6.248 1.00 78.31 110 GLU A C 1
ATOM 868 O O . GLU A 1 110 ? 18.953 -1.042 -5.685 1.00 78.31 110 GLU A O 1
ATOM 873 N N . GLY A 1 111 ? 18.592 0.870 -6.800 1.00 75.62 111 GLY A N 1
ATOM 874 C CA . GLY A 1 111 ? 17.133 0.786 -6.766 1.00 75.62 111 GLY A CA 1
ATOM 875 C C . GLY A 1 111 ? 16.531 1.113 -5.396 1.00 75.62 111 GLY A C 1
ATOM 876 O O . GLY A 1 111 ? 15.386 0.745 -5.129 1.00 75.62 111 GLY A O 1
ATOM 877 N N . GLN A 1 112 ? 17.278 1.789 -4.522 1.00 78.69 112 GLN A N 1
ATOM 878 C CA . GLN A 1 112 ? 16.821 2.263 -3.216 1.00 78.69 112 GLN A CA 1
ATOM 879 C C . GLN A 1 112 ? 16.335 3.708 -3.296 1.00 78.69 112 GLN A C 1
ATOM 881 O O . GLN A 1 112 ? 16.673 4.456 -4.209 1.00 78.69 112 GLN A O 1
ATOM 886 N N . LEU A 1 113 ? 15.524 4.132 -2.327 1.00 77.88 113 LEU A N 1
ATOM 887 C CA . LEU A 1 113 ? 15.031 5.507 -2.275 1.00 77.88 113 LEU A CA 1
ATOM 888 C C . LEU A 1 113 ? 16.157 6.514 -2.018 1.00 77.88 113 LEU A C 1
ATOM 890 O O . LEU A 1 113 ? 16.818 6.489 -0.981 1.00 77.88 113 LEU A O 1
ATOM 894 N N . LYS A 1 114 ? 16.281 7.500 -2.907 1.00 80.88 114 LYS A N 1
ATOM 895 C CA . LYS A 1 114 ? 17.096 8.700 -2.700 1.00 80.88 114 LYS A CA 1
ATOM 896 C C . LYS A 1 114 ? 16.473 9.552 -1.592 1.00 80.88 114 LYS A C 1
ATOM 898 O O . LYS A 1 114 ? 15.647 10.409 -1.863 1.00 80.88 114 LYS A O 1
ATOM 903 N N . GLY A 1 115 ? 16.841 9.360 -0.333 1.00 74.94 115 GLY A N 1
ATOM 904 C CA . GLY A 1 115 ? 16.269 10.136 0.776 1.00 74.94 115 GLY A CA 1
ATOM 905 C C . GLY A 1 115 ? 14.961 9.546 1.310 1.00 74.94 115 GLY A C 1
ATOM 906 O O . GLY A 1 115 ? 14.738 8.341 1.239 1.00 74.94 115 GLY A O 1
ATOM 907 N N . ARG A 1 116 ? 14.099 10.363 1.927 1.00 68.94 116 ARG A N 1
ATOM 908 C CA . ARG A 1 116 ? 12.918 9.839 2.636 1.00 68.94 116 ARG A CA 1
ATOM 909 C C . ARG A 1 116 ? 11.713 9.772 1.704 1.00 68.94 116 ARG A C 1
ATOM 911 O O . ARG A 1 116 ? 11.491 10.685 0.920 1.00 68.94 116 ARG A O 1
ATOM 918 N N . ARG A 1 117 ? 10.840 8.768 1.882 1.00 65.50 117 ARG A N 1
ATOM 919 C CA . ARG A 1 117 ? 9.561 8.638 1.140 1.00 65.50 117 ARG A CA 1
ATOM 920 C C . ARG A 1 117 ? 8.752 9.946 1.092 1.00 65.50 117 ARG A C 1
ATOM 922 O O . ARG A 1 117 ? 8.138 10.258 0.078 1.00 65.50 117 ARG A O 1
ATOM 929 N N . ARG A 1 118 ? 8.790 10.739 2.172 1.00 64.31 118 ARG A N 1
ATOM 930 C CA . ARG A 1 118 ? 8.106 12.042 2.281 1.00 64.31 118 ARG A CA 1
ATOM 931 C C . ARG A 1 118 ? 8.571 13.111 1.298 1.00 64.31 118 ARG A C 1
ATOM 933 O O . ARG A 1 118 ? 7.837 14.066 1.071 1.00 64.31 118 ARG A O 1
ATOM 940 N N . ASP A 1 119 ? 9.769 12.961 0.754 1.00 71.19 119 ASP A N 1
ATOM 941 C CA . ASP A 1 119 ? 10.358 13.927 -0.163 1.00 71.19 119 ASP A CA 1
ATOM 942 C C . ASP A 1 119 ? 9.737 13.788 -1.580 1.00 71.19 119 ASP A C 1
ATOM 944 O O . ASP A 1 119 ? 9.987 14.618 -2.451 1.00 71.19 119 ASP A O 1
ATOM 948 N N . TYR A 1 120 ? 8.847 12.796 -1.789 1.00 73.88 120 TYR A N 1
ATOM 949 C CA . TYR A 1 120 ? 8.250 12.435 -3.086 1.00 73.88 120 TYR A CA 1
ATOM 950 C C . TYR A 1 120 ? 6.707 12.337 -3.080 1.00 73.88 120 TYR A C 1
ATOM 952 O O . TYR A 1 120 ? 6.151 11.303 -3.454 1.00 73.88 120 TYR A O 1
ATOM 960 N N . PRO A 1 121 ? 5.976 13.405 -2.705 1.00 63.50 121 PRO A N 1
ATOM 961 C CA . PRO A 1 121 ? 4.517 13.369 -2.517 1.00 63.50 121 PRO A CA 1
ATOM 962 C C . PRO A 1 121 ? 3.687 13.181 -3.801 1.00 63.50 121 PRO A C 1
ATOM 964 O O . PRO A 1 121 ? 2.495 12.897 -3.714 1.00 63.50 121 PRO A O 1
ATOM 967 N N . ASN A 1 122 ? 4.300 13.338 -4.979 1.00 69.81 122 ASN A N 1
ATOM 968 C CA . ASN A 1 122 ? 3.641 13.248 -6.290 1.00 69.81 122 ASN A CA 1
ATOM 969 C C . ASN A 1 122 ? 4.176 12.080 -7.134 1.00 69.81 122 ASN A C 1
ATOM 971 O O . ASN A 1 122 ? 4.106 12.108 -8.361 1.00 69.81 122 ASN A O 1
ATOM 975 N N . CYS A 1 123 ? 4.773 11.076 -6.489 1.00 77.50 123 CYS A N 1
ATOM 976 C CA . CYS A 1 1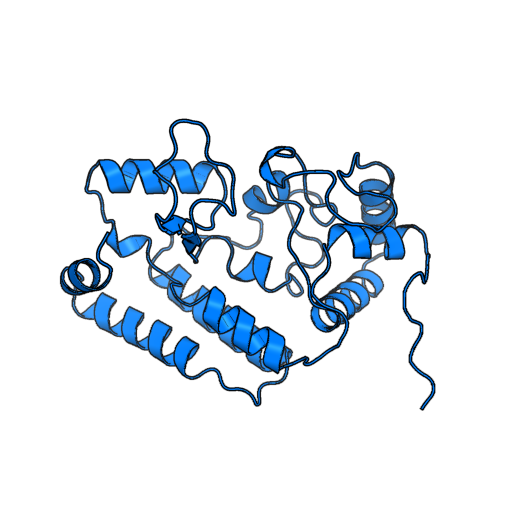23 ? 5.192 9.865 -7.176 1.00 77.50 123 CYS A CA 1
ATOM 977 C C . CYS A 1 123 ? 3.941 9.008 -7.426 1.00 77.50 123 CYS A C 1
ATOM 979 O O . CYS A 1 123 ? 3.381 8.457 -6.473 1.00 77.50 123 CYS A O 1
ATOM 981 N N . SER A 1 124 ? 3.480 8.944 -8.680 1.00 84.88 124 SER A N 1
ATOM 982 C CA . SER A 1 124 ? 2.333 8.124 -9.097 1.00 84.88 124 SER A CA 1
ATOM 983 C C . SER A 1 124 ? 2.767 6.731 -9.551 1.00 84.88 124 SER A C 1
ATOM 985 O O . SER A 1 124 ? 3.812 6.559 -10.170 1.00 84.88 124 SER A O 1
ATOM 987 N N . CYS A 1 125 ? 1.971 5.720 -9.210 1.00 89.56 125 CYS A N 1
ATOM 988 C CA . CYS A 1 125 ? 2.309 4.321 -9.409 1.00 89.56 125 CYS A CA 1
ATOM 989 C C . CYS A 1 125 ? 2.312 4.022 -10.906 1.00 89.56 125 CYS A C 1
ATOM 991 O O . CYS A 1 125 ? 1.292 4.251 -11.554 1.00 89.56 125 CYS A O 1
ATOM 993 N N . PRO A 1 126 ? 3.395 3.467 -11.466 1.00 91.94 126 PRO A N 1
ATOM 994 C CA . PRO A 1 126 ? 3.451 3.157 -12.893 1.00 91.94 126 PRO A CA 1
ATOM 995 C C . PRO A 1 126 ? 2.412 2.114 -13.329 1.00 91.94 126 PRO A C 1
ATOM 997 O O . PRO A 1 126 ? 2.052 2.074 -14.498 1.00 91.94 126 PRO A O 1
ATOM 1000 N N . LEU A 1 127 ? 1.900 1.293 -12.404 1.00 93.00 127 LEU A N 1
ATOM 1001 C CA . LEU A 1 127 ? 0.839 0.316 -12.677 1.00 93.00 127 LEU A CA 1
ATOM 1002 C C . LEU A 1 127 ? -0.550 0.955 -12.823 1.00 93.00 127 LEU A C 1
ATOM 1004 O O . LEU A 1 127 ? -1.498 0.264 -13.206 1.00 93.00 127 LEU A O 1
ATOM 1008 N N . LEU A 1 128 ? -0.688 2.244 -12.500 1.00 91.88 128 LEU A N 1
ATOM 1009 C CA . LEU A 1 128 ? -1.927 2.996 -12.626 1.00 91.88 128 LEU A CA 1
ATOM 1010 C C . LEU A 1 128 ? -2.116 3.463 -14.074 1.00 91.88 128 LEU A C 1
ATOM 1012 O O . LEU A 1 128 ? -1.485 4.422 -14.510 1.00 91.88 128 LEU A O 1
ATOM 1016 N N . LEU A 1 129 ? -3.036 2.823 -14.792 1.00 90.88 129 LEU A N 1
ATOM 1017 C CA . LEU A 1 129 ? -3.464 3.235 -16.126 1.00 90.88 129 LEU A CA 1
ATOM 1018 C C . LEU A 1 129 ? -4.955 3.556 -16.099 1.00 90.88 129 LEU A C 1
ATOM 1020 O O . LEU A 1 129 ? -5.754 2.786 -15.574 1.00 90.88 129 LEU A O 1
ATOM 1024 N N . ASP A 1 130 ? -5.330 4.711 -16.648 1.00 89.94 130 ASP A N 1
ATOM 1025 C CA . ASP A 1 130 ? -6.731 5.126 -16.802 1.00 89.94 130 ASP A CA 1
ATOM 1026 C C . ASP A 1 130 ? -7.537 5.057 -15.483 1.00 89.94 130 ASP A C 1
ATOM 1028 O O . ASP A 1 130 ? -8.699 4.649 -15.445 1.00 89.94 130 ASP A O 1
ATOM 1032 N N . GLY A 1 131 ? -6.892 5.420 -14.366 1.00 86.31 131 GLY A N 1
ATOM 1033 C CA . GLY A 1 131 ? -7.493 5.395 -13.027 1.00 86.31 131 GLY A CA 1
ATOM 1034 C C . GLY A 1 131 ? -7.626 3.998 -12.408 1.00 86.31 131 GLY A C 1
ATOM 1035 O O . GLY A 1 131 ? -8.296 3.841 -11.388 1.00 86.31 131 GLY A O 1
ATOM 1036 N N . ARG A 1 132 ? -7.011 2.961 -12.994 1.00 87.75 132 ARG A N 1
ATOM 1037 C CA . ARG A 1 132 ? -7.087 1.577 -12.505 1.00 87.75 132 ARG A CA 1
ATOM 1038 C C . ARG A 1 132 ? -5.709 0.928 -12.421 1.00 87.75 132 ARG A C 1
ATOM 1040 O O . ARG A 1 132 ? -4.847 1.137 -13.267 1.00 87.75 132 ARG A O 1
ATOM 1047 N N . CYS A 1 133 ? -5.499 0.122 -11.383 1.00 90.25 133 CYS A N 1
ATOM 1048 C CA . CYS A 1 133 ? -4.289 -0.689 -11.283 1.00 90.25 133 CYS A CA 1
ATOM 1049 C C . CYS A 1 133 ? -4.355 -1.830 -12.305 1.00 90.25 133 CYS A C 1
ATOM 1051 O O . CYS A 1 133 ? -5.286 -2.638 -12.275 1.00 90.25 133 CYS A O 1
ATOM 1053 N N . SER A 1 134 ? -3.348 -1.910 -13.171 1.00 92.44 134 SER A N 1
ATOM 1054 C CA . SER A 1 134 ? -3.267 -2.893 -14.260 1.00 92.44 134 SER A CA 1
ATOM 1055 C C . SER A 1 134 ? -3.120 -4.335 -13.760 1.00 92.44 134 SER A C 1
ATOM 1057 O O . SER A 1 134 ? -3.442 -5.272 -14.478 1.00 92.44 134 SER A O 1
ATOM 1059 N N . VAL A 1 135 ? -2.689 -4.512 -12.508 1.00 92.38 135 VAL A N 1
ATOM 1060 C CA . VAL A 1 135 ? -2.523 -5.812 -11.838 1.00 92.38 135 VAL A CA 1
ATOM 1061 C C . VAL A 1 135 ? -3.299 -5.857 -10.516 1.00 92.38 135 VAL A C 1
ATOM 1063 O O . VAL A 1 135 ? -2.841 -6.422 -9.532 1.00 92.38 135 VAL A O 1
ATOM 1066 N N . TYR A 1 136 ? -4.482 -5.231 -10.453 1.00 89.00 136 TYR A N 1
ATOM 1067 C CA . TYR A 1 136 ? -5.247 -5.083 -9.204 1.00 89.00 136 TYR A CA 1
ATOM 1068 C C . TYR A 1 136 ? -5.476 -6.386 -8.407 1.00 89.00 136 TYR A C 1
ATOM 1070 O O . TYR A 1 136 ? -5.371 -6.323 -7.185 1.00 89.00 136 TYR A O 1
ATOM 1078 N N . PRO A 1 137 ? -5.755 -7.562 -9.002 1.00 88.31 137 PRO A N 1
ATOM 1079 C CA . PRO A 1 137 ? -5.848 -8.811 -8.233 1.00 88.31 137 PRO A CA 1
ATOM 1080 C C . PRO A 1 137 ? -4.521 -9.222 -7.576 1.00 88.31 137 PRO A C 1
ATOM 1082 O O . PRO A 1 137 ? -4.513 -9.844 -6.521 1.00 88.31 137 PRO A O 1
ATOM 1085 N N . TRP A 1 138 ? -3.400 -8.802 -8.155 1.00 91.44 138 TRP A N 1
ATOM 1086 C CA . TRP A 1 138 ? -2.036 -9.160 -7.769 1.00 91.44 138 TRP A CA 1
ATOM 1087 C C . TRP A 1 138 ? -1.292 -8.002 -7.096 1.00 91.44 138 TRP A C 1
ATOM 1089 O O . TRP A 1 138 ? -0.073 -7.942 -7.163 1.00 91.44 138 TRP A O 1
ATOM 1099 N N . ARG A 1 139 ? -1.994 -7.044 -6.460 1.00 90.31 139 ARG A N 1
ATOM 1100 C CA . ARG A 1 139 ? -1.310 -6.007 -5.650 1.00 90.31 139 ARG A CA 1
ATOM 1101 C C . ARG A 1 139 ? -0.346 -6.673 -4.641 1.00 90.31 139 ARG A C 1
ATOM 1103 O O . ARG A 1 139 ? -0.583 -7.814 -4.261 1.00 90.31 139 ARG A O 1
ATOM 1110 N N . PRO A 1 140 ? 0.643 -5.966 -4.102 1.00 91.38 140 PRO A N 1
ATOM 1111 C CA . PRO A 1 140 ? 1.344 -6.446 -2.917 1.00 91.38 140 PRO A CA 1
ATOM 1112 C C . PRO A 1 140 ? 0.515 -6.257 -1.636 1.00 91.38 140 PRO A C 1
ATOM 1114 O O . PRO A 1 140 ? -0.535 -5.593 -1.635 1.00 91.38 140 PRO A O 1
ATOM 1117 N N . PHE A 1 141 ? 1.011 -6.814 -0.535 1.00 89.75 141 PHE A N 1
ATOM 1118 C CA . PHE A 1 141 ? 0.490 -6.683 0.823 1.00 89.75 141 PHE A CA 1
ATOM 1119 C C . PHE A 1 141 ? 0.267 -5.225 1.208 1.00 89.75 141 PHE A C 1
ATOM 1121 O O . PHE A 1 141 ? -0.839 -4.845 1.595 1.00 89.75 141 PHE A O 1
ATOM 1128 N N . ASP A 1 142 ? 1.287 -4.386 1.016 1.00 86.12 142 ASP A N 1
ATOM 1129 C CA . ASP A 1 142 ? 1.263 -2.969 1.381 1.00 86.12 142 ASP A CA 1
ATOM 1130 C C . ASP A 1 142 ? 0.072 -2.239 0.734 1.00 86.12 142 ASP A C 1
ATOM 1132 O O . ASP A 1 142 ? -0.578 -1.385 1.346 1.00 86.12 142 ASP A O 1
ATOM 1136 N N . CYS A 1 143 ? -0.273 -2.613 -0.502 1.00 85.69 143 CYS A N 1
ATOM 1137 C CA . CYS A 1 143 ? -1.424 -2.070 -1.215 1.00 85.69 143 CYS A CA 1
ATOM 1138 C C . CYS A 1 143 ? -2.771 -2.621 -0.717 1.00 85.69 143 CYS A C 1
ATOM 1140 O O . CYS A 1 143 ? -3.767 -1.911 -0.833 1.00 85.69 143 CYS A O 1
ATOM 1142 N N . ARG A 1 144 ? -2.827 -3.848 -0.176 1.00 85.25 144 ARG A N 1
ATOM 1143 C CA . ARG A 1 144 ? -4.045 -4.443 0.418 1.00 85.25 144 ARG A CA 1
ATOM 1144 C C . ARG A 1 144 ? -4.398 -3.810 1.750 1.00 85.25 144 ARG A C 1
ATOM 1146 O O . ARG A 1 144 ? -5.563 -3.525 1.999 1.00 85.25 144 ARG A O 1
ATOM 1153 N N . VAL A 1 145 ? -3.390 -3.578 2.587 1.00 81.12 145 VAL A N 1
ATOM 1154 C CA . VAL A 1 145 ? -3.590 -3.052 3.945 1.00 81.12 145 VAL A CA 1
ATOM 1155 C C . VAL A 1 145 ? -3.640 -1.524 3.992 1.00 81.12 145 VAL A C 1
ATOM 1157 O O . VAL A 1 145 ? -4.096 -0.946 4.983 1.00 81.12 145 VAL A O 1
ATOM 1160 N N . THR A 1 146 ? -3.220 -0.845 2.914 1.00 79.38 146 THR A N 1
ATOM 1161 C CA . THR A 1 146 ? -3.398 0.606 2.774 1.00 79.38 146 THR A CA 1
ATOM 1162 C C . THR A 1 146 ? -4.875 0.982 2.881 1.00 79.38 146 THR A C 1
ATOM 1164 O O . THR A 1 146 ? -5.719 0.493 2.140 1.00 79.38 146 THR A O 1
ATOM 1167 N N . GLY A 1 147 ? -5.163 1.922 3.775 1.00 74.69 147 GLY A N 1
ATOM 1168 C CA . GLY A 1 147 ? -6.496 2.422 4.091 1.00 74.69 147 GLY A CA 1
ATOM 1169 C C . GLY A 1 147 ? -7.043 1.859 5.396 1.00 74.69 147 GLY A C 1
ATOM 1170 O O . GLY A 1 147 ? -7.822 2.541 6.049 1.00 74.69 147 GLY A O 1
ATOM 1171 N N . TYR A 1 148 ? -6.585 0.675 5.800 1.00 73.69 148 TYR A N 1
ATOM 1172 C CA . TYR A 1 148 ? -7.165 -0.077 6.909 1.00 73.69 148 TYR A CA 1
ATOM 1173 C C . TYR A 1 148 ? -6.256 -0.078 8.153 1.00 73.69 148 TYR A C 1
ATOM 1175 O O . TYR A 1 148 ? -6.739 0.016 9.274 1.00 73.69 148 TYR A O 1
ATOM 1183 N N . ALA A 1 149 ? -4.932 -0.081 7.984 1.00 70.06 149 ALA A N 1
ATOM 1184 C CA . ALA A 1 149 ? -3.988 -0.124 9.106 1.00 70.06 149 ALA A CA 1
ATOM 1185 C C . ALA A 1 149 ? -3.660 1.241 9.737 1.00 70.06 149 ALA A C 1
ATOM 1187 O O . ALA A 1 149 ? -3.950 2.298 9.176 1.00 70.06 149 ALA A O 1
ATOM 1188 N N . PHE A 1 150 ? -2.972 1.210 10.883 1.00 63.75 150 PHE A N 1
ATOM 1189 C CA . PHE A 1 150 ? -2.167 2.330 11.380 1.00 63.75 150 PHE A CA 1
ATOM 1190 C C . PHE A 1 150 ? -0.672 2.054 11.167 1.00 63.75 150 PHE A C 1
ATOM 1192 O O . PHE A 1 150 ? -0.246 0.906 11.087 1.00 63.75 150 PHE A O 1
ATOM 1199 N N . SER A 1 151 ? 0.123 3.117 11.096 1.00 61.81 151 SER A N 1
ATOM 1200 C CA . SER A 1 151 ? 1.588 3.088 11.119 1.00 61.81 151 SER A CA 1
ATOM 1201 C C . SER A 1 151 ? 2.105 4.027 12.205 1.00 61.81 151 SER A C 1
ATOM 1203 O O . SER A 1 151 ? 1.451 5.023 12.524 1.00 61.81 151 SER A O 1
ATOM 1205 N N . ASN A 1 152 ? 3.304 3.787 12.728 1.00 56.16 152 ASN A N 1
ATOM 1206 C CA . ASN A 1 152 ? 3.941 4.720 13.654 1.00 56.16 152 ASN A CA 1
ATOM 1207 C C . ASN A 1 152 ? 4.191 6.091 12.990 1.00 56.16 152 ASN A C 1
ATOM 1209 O O . ASN A 1 152 ? 4.531 6.180 11.804 1.00 56.16 152 ASN A O 1
ATOM 1213 N N . ALA A 1 153 ? 4.011 7.181 13.749 1.00 47.25 153 ALA A N 1
ATOM 1214 C CA . ALA A 1 153 ? 4.329 8.540 13.310 1.00 47.25 153 ALA A CA 1
ATOM 1215 C C . ALA A 1 153 ? 5.806 8.635 12.897 1.00 47.25 153 ALA A C 1
ATOM 1217 O O . ALA A 1 153 ? 6.696 8.730 13.739 1.00 47.25 153 ALA A O 1
ATOM 1218 N N . GLY A 1 154 ? 6.052 8.588 11.585 1.00 48.84 154 GLY A N 1
ATOM 1219 C CA . GLY A 1 154 ? 7.390 8.543 10.991 1.00 48.84 154 GLY A CA 1
ATOM 1220 C C . GLY A 1 154 ? 7.430 7.871 9.615 1.00 48.84 154 GLY A C 1
ATOM 1221 O O . GLY A 1 154 ? 8.220 8.284 8.769 1.00 48.84 154 GLY A O 1
ATOM 1222 N N . GLU A 1 155 ? 6.538 6.908 9.357 1.00 50.50 155 GLU A N 1
ATOM 1223 C CA . GLU A 1 155 ? 6.534 6.120 8.108 1.00 50.50 155 GLU A CA 1
ATOM 1224 C C . GLU A 1 155 ? 5.807 6.801 6.933 1.00 50.50 155 GLU A C 1
ATOM 1226 O O . GLU A 1 155 ? 6.115 6.528 5.770 1.00 50.50 155 GLU A O 1
ATOM 1231 N N . ARG A 1 156 ? 4.890 7.745 7.200 1.00 51.53 156 ARG A N 1
ATOM 1232 C CA . ARG A 1 156 ? 4.255 8.590 6.171 1.00 51.53 156 ARG A CA 1
ATOM 1233 C C . ARG A 1 156 ? 4.360 10.086 6.478 1.00 51.53 156 ARG A C 1
ATOM 1235 O O . ARG A 1 156 ? 4.259 10.482 7.640 1.00 51.53 156 ARG A O 1
ATOM 1242 N N . PRO A 1 157 ? 4.518 10.935 5.443 1.00 50.09 157 PRO A N 1
ATOM 1243 C CA . PRO A 1 157 ? 4.375 12.375 5.591 1.00 50.09 157 PRO A CA 1
ATOM 1244 C C . PRO A 1 157 ? 2.973 12.748 6.051 1.00 50.09 157 PRO A C 1
ATOM 1246 O O . PRO A 1 157 ? 1.979 12.329 5.465 1.00 50.09 157 PRO A O 1
ATOM 1249 N N . LEU A 1 158 ? 2.920 13.643 7.025 1.00 49.81 158 LEU A N 1
ATOM 1250 C CA . LEU A 1 158 ? 1.763 14.490 7.247 1.00 49.81 158 LEU A CA 1
ATOM 1251 C C . LEU A 1 158 ? 2.042 15.871 6.653 1.00 49.81 158 LEU A C 1
ATOM 1253 O O . LEU A 1 158 ? 3.191 16.325 6.695 1.00 49.81 158 LEU A O 1
ATOM 1257 N N . PRO A 1 159 ? 1.020 16.587 6.161 1.00 46.84 159 PRO A N 1
ATOM 1258 C CA . PRO A 1 159 ? 1.118 18.035 6.102 1.00 46.84 159 PRO A CA 1
ATOM 1259 C C . PRO A 1 159 ? 1.288 18.578 7.538 1.00 46.84 159 PRO A C 1
ATOM 1261 O O . PRO A 1 159 ? 0.650 18.070 8.463 1.00 46.84 159 PRO A O 1
ATOM 1264 N N . PRO A 1 160 ? 2.152 19.578 7.767 1.00 58.69 160 PRO A N 1
ATOM 1265 C CA . PRO A 1 160 ? 2.320 20.161 9.095 1.00 58.69 160 PRO A CA 1
ATOM 1266 C C . PRO A 1 160 ? 1.062 20.932 9.560 1.00 58.69 160 PRO A C 1
ATOM 1268 O O . PRO A 1 160 ? 0.408 21.558 8.721 1.00 58.69 160 PRO A O 1
ATOM 1271 N N . PRO A 1 161 ? 0.747 20.946 10.879 1.00 57.56 161 PRO A N 1
ATOM 1272 C CA . PRO A 1 161 ? 1.450 20.274 11.976 1.00 57.56 161 PRO A CA 1
ATOM 1273 C C . PRO A 1 161 ? 0.890 18.861 12.211 1.00 57.56 161 PRO A C 1
ATOM 1275 O O . PRO A 1 161 ? -0.285 18.681 12.523 1.00 57.56 161 PRO A O 1
ATOM 1278 N N . GLY A 1 162 ? 1.741 17.847 12.058 1.00 54.28 162 GLY A N 1
ATOM 1279 C CA . GLY A 1 162 ? 1.385 16.472 12.396 1.00 54.28 162 GLY A CA 1
ATOM 1280 C C . GLY A 1 162 ? 1.469 16.190 13.900 1.00 54.28 162 GLY A C 1
ATOM 1281 O O . GLY A 1 162 ? 2.155 16.935 14.603 1.00 54.28 162 GLY A O 1
ATOM 1282 N N . PRO A 1 163 ? 0.811 15.135 14.421 1.00 56.78 163 PRO A N 1
ATOM 1283 C CA . PRO A 1 163 ? 1.030 14.655 15.780 1.00 56.78 163 PRO A CA 1
ATOM 1284 C C . PRO A 1 163 ? 2.501 14.364 16.114 1.00 56.78 163 PRO A C 1
ATOM 1286 O O . PRO A 1 163 ? 3.315 14.122 15.217 1.00 56.78 163 PRO A O 1
ATOM 1289 N N . PRO A 1 164 ? 2.840 14.370 17.416 1.00 59.97 164 PRO A N 1
ATOM 1290 C CA . PRO A 1 164 ? 4.180 14.071 17.899 1.00 59.97 164 PRO A CA 1
ATOM 1291 C C . PRO A 1 164 ? 4.658 12.652 17.522 1.00 59.97 164 PRO A C 1
ATOM 1293 O O . PRO A 1 164 ? 3.841 11.759 17.275 1.00 59.97 164 PRO A O 1
ATOM 1296 N N . PRO A 1 165 ? 5.988 12.425 17.507 1.00 57.75 165 PRO A N 1
ATOM 1297 C CA . PRO A 1 165 ? 6.580 11.102 17.305 1.00 57.75 165 PRO A CA 1
ATOM 1298 C C . PRO A 1 165 ? 6.012 10.052 18.273 1.00 57.75 165 PRO A C 1
ATOM 1300 O O . PRO A 1 165 ? 5.735 10.362 19.431 1.00 57.75 165 PRO A O 1
ATOM 1303 N N . GLY A 1 166 ? 5.860 8.809 17.807 1.00 58.59 166 GLY A N 1
ATOM 1304 C CA . GLY A 1 166 ? 5.339 7.693 18.614 1.00 58.59 166 GLY A CA 1
ATOM 1305 C C . GLY A 1 166 ? 3.810 7.595 18.689 1.00 58.59 166 GLY A C 1
ATOM 1306 O O . GLY A 1 166 ? 3.285 6.714 19.365 1.00 58.59 166 GLY A O 1
ATOM 1307 N N . GLN A 1 167 ? 3.071 8.467 17.997 1.00 63.25 167 GLN A N 1
ATOM 1308 C CA . GLN A 1 167 ? 1.621 8.333 17.857 1.00 63.25 167 GLN A CA 1
ATOM 1309 C C . GLN A 1 167 ? 1.266 7.441 16.656 1.00 63.25 167 GLN A C 1
ATOM 1311 O O . GLN A 1 167 ? 1.836 7.594 15.579 1.00 63.25 167 GLN A O 1
ATOM 1316 N N . LEU A 1 168 ? 0.304 6.529 16.820 1.00 61.97 168 LEU A N 1
ATOM 1317 C CA . LEU A 1 168 ? -0.241 5.753 15.702 1.00 61.97 168 LEU A CA 1
ATOM 1318 C C . LEU A 1 168 ? -1.001 6.677 14.737 1.00 61.97 168 LEU A C 1
ATOM 1320 O O . LEU A 1 168 ? -1.850 7.468 15.156 1.00 61.97 168 LEU A O 1
ATOM 1324 N N . LEU A 1 169 ? -0.690 6.572 13.446 1.00 64.69 169 LEU A N 1
ATOM 1325 C CA . LEU A 1 169 ? -1.265 7.359 12.356 1.00 64.69 169 LEU A CA 1
ATOM 1326 C C . LEU A 1 169 ? -1.990 6.482 11.347 1.00 64.69 169 LEU A C 1
ATOM 1328 O O . LEU A 1 169 ? -1.483 5.408 11.035 1.00 64.69 169 LEU A O 1
ATOM 1332 N N . PRO A 1 170 ? -3.144 6.912 10.807 1.00 67.75 170 PRO A N 1
ATOM 1333 C CA . PRO A 1 170 ? -3.820 6.134 9.787 1.00 67.75 170 PRO A CA 1
ATOM 1334 C C . PRO A 1 170 ? -2.908 5.853 8.597 1.00 67.75 170 PRO A C 1
ATOM 1336 O O . PRO A 1 170 ? -2.359 6.774 7.983 1.00 67.75 170 PRO A O 1
ATOM 1339 N N . TYR A 1 171 ? -2.793 4.591 8.214 1.00 71.69 171 TYR A N 1
ATOM 1340 C CA . TYR A 1 171 ? -2.064 4.152 7.036 1.00 71.69 171 TYR A CA 1
ATOM 1341 C C . TYR A 1 171 ? -2.936 4.325 5.785 1.00 71.69 171 TYR A C 1
ATOM 1343 O O . TYR A 1 171 ? -3.231 3.381 5.063 1.00 71.69 171 TYR A O 1
ATOM 1351 N N . SER A 1 172 ? -3.360 5.556 5.492 1.00 71.94 172 SER A N 1
ATOM 1352 C CA . SER A 1 172 ? -4.200 5.895 4.332 1.00 71.94 172 SER A CA 1
ATOM 1353 C C . SER A 1 172 ? -3.618 7.055 3.515 1.00 71.94 172 SER A C 1
ATOM 1355 O O . SER A 1 172 ? -2.585 7.619 3.882 1.00 71.94 172 SER A O 1
ATOM 1357 N N . CYS A 1 173 ? -4.215 7.393 2.373 1.00 69.81 173 CYS A N 1
ATOM 1358 C CA . CYS A 1 173 ? -3.741 8.524 1.576 1.00 69.81 173 CYS A CA 1
ATOM 1359 C C . CYS A 1 173 ? -3.908 9.853 2.339 1.00 69.81 173 CYS A C 1
ATOM 1361 O O . CYS A 1 173 ? -4.687 9.951 3.287 1.00 69.81 173 CYS A O 1
ATOM 1363 N N . SER A 1 174 ? -3.201 10.906 1.916 1.00 67.25 174 SER A N 1
ATOM 1364 C CA . SER A 1 174 ? -3.148 12.172 2.667 1.00 67.25 174 SER A CA 1
ATOM 1365 C C . SER A 1 174 ? -4.508 12.868 2.825 1.00 67.25 174 SER A C 1
ATOM 1367 O O . SER A 1 174 ? -4.700 13.635 3.771 1.00 67.25 174 SER A O 1
ATOM 1369 N N . SER A 1 175 ? -5.454 12.638 1.906 1.00 67.69 175 SER A N 1
ATOM 1370 C CA . SER A 1 175 ? -6.823 13.151 2.017 1.00 67.69 175 SER A CA 1
ATOM 1371 C C . SER A 1 175 ? -7.619 12.400 3.080 1.00 67.69 175 SER A C 1
ATOM 1373 O O . SER A 1 175 ? -8.266 13.031 3.911 1.00 67.69 175 SER A O 1
ATOM 1375 N N . GLU A 1 176 ? -7.531 11.069 3.092 1.00 72.44 176 GLU A N 1
ATOM 1376 C CA . GLU A 1 176 ? -8.211 10.237 4.086 1.00 72.44 176 GLU A CA 1
ATOM 1377 C C . GLU A 1 176 ? -7.598 10.418 5.471 1.00 72.44 176 GLU A C 1
ATOM 1379 O O . GLU A 1 176 ? -8.332 10.586 6.434 1.00 72.44 176 GLU A O 1
ATOM 1384 N N . GLN A 1 177 ? -6.271 10.516 5.577 1.00 71.88 177 GLN A N 1
ATOM 1385 C CA . GLN A 1 177 ? -5.602 10.878 6.828 1.00 71.88 177 GLN A CA 1
ATOM 1386 C C . GLN A 1 177 ? -6.113 12.211 7.377 1.00 71.88 177 GLN A C 1
ATOM 1388 O O . GLN A 1 177 ? -6.445 12.296 8.554 1.00 71.88 177 GLN A O 1
ATOM 1393 N N . ARG A 1 178 ? -6.215 13.253 6.537 1.00 72.69 178 ARG A N 1
ATOM 1394 C CA . ARG A 1 178 ? -6.758 14.556 6.957 1.00 72.69 178 ARG A CA 1
ATOM 1395 C C . ARG A 1 178 ? -8.201 14.447 7.428 1.00 72.69 178 ARG A C 1
ATOM 1397 O O . ARG A 1 178 ? -8.534 15.026 8.460 1.00 72.69 178 ARG A O 1
ATOM 1404 N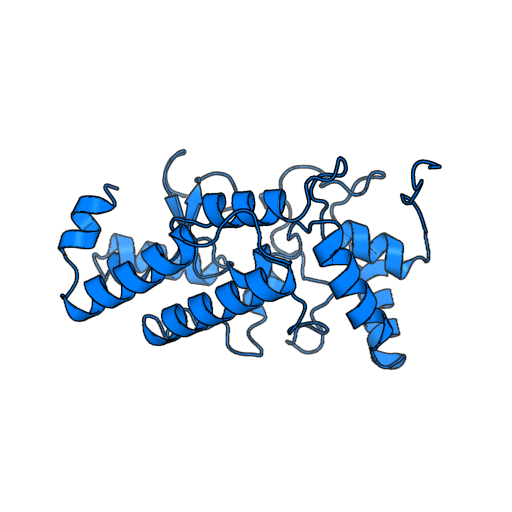 N . ARG A 1 179 ? -9.040 13.703 6.705 1.00 75.88 179 ARG A N 1
ATOM 1405 C CA . ARG A 1 179 ? -10.428 13.452 7.099 1.00 75.88 179 ARG A CA 1
ATOM 1406 C C . ARG A 1 179 ? -10.489 12.745 8.456 1.00 75.88 179 ARG A C 1
ATOM 1408 O O . ARG A 1 179 ? -11.086 13.282 9.380 1.00 75.88 179 ARG A O 1
ATOM 1415 N N . MET A 1 180 ? -9.788 11.621 8.603 1.00 73.06 180 MET A N 1
ATOM 1416 C CA . MET A 1 180 ? -9.724 10.834 9.840 1.00 73.06 180 MET A CA 1
ATOM 1417 C C . MET A 1 180 ? -9.206 11.666 11.017 1.00 73.06 180 MET A C 1
ATOM 1419 O O . MET A 1 180 ? -9.828 11.679 12.070 1.00 73.06 180 MET A O 1
ATOM 1423 N N . LEU A 1 181 ? -8.113 12.418 10.845 1.00 71.75 181 LEU A N 1
ATOM 1424 C CA . LEU A 1 181 ? -7.575 13.304 11.885 1.00 71.75 181 LEU A CA 1
ATOM 1425 C C . LEU A 1 181 ? -8.556 14.423 12.266 1.00 71.75 181 LEU A C 1
ATOM 1427 O O . LEU A 1 181 ? -8.664 14.753 13.444 1.00 71.75 181 LEU A O 1
ATOM 1431 N N . THR A 1 182 ? -9.279 14.989 11.295 1.00 73.44 182 THR A N 1
ATOM 1432 C CA . THR A 1 182 ? -10.305 16.013 11.555 1.00 73.44 182 THR A CA 1
ATOM 1433 C C . THR A 1 182 ? -11.450 15.437 12.380 1.00 73.44 182 THR A C 1
ATOM 1435 O O . THR A 1 182 ? -11.849 16.034 13.375 1.00 73.44 182 THR A O 1
ATOM 1438 N N . GLU A 1 183 ? -11.944 14.260 12.003 1.00 73.50 183 GLU A N 1
ATOM 1439 C CA . GLU A 1 183 ? -13.020 13.5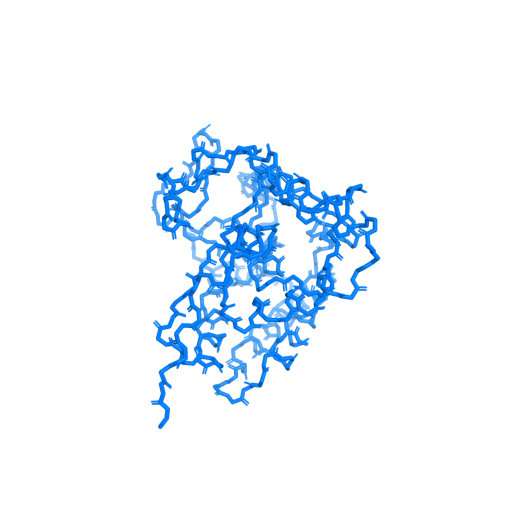79 12.722 1.00 73.50 183 GLU A CA 1
ATOM 1440 C C . GLU A 1 183 ? -12.584 13.170 14.136 1.00 73.50 183 GLU A C 1
ATOM 1442 O O . GLU A 1 183 ? -13.294 13.452 15.102 1.00 73.50 183 GLU A O 1
ATOM 1447 N N . LEU A 1 184 ? -11.365 12.635 14.282 1.00 69.25 184 LEU A N 1
ATOM 1448 C CA . LEU A 1 184 ? -10.749 12.331 15.577 1.00 69.25 184 LEU A CA 1
ATOM 1449 C C . LEU A 1 184 ? -10.678 13.567 16.483 1.00 69.25 184 LEU A C 1
ATOM 1451 O O . LEU A 1 184 ? -11.081 13.501 17.644 1.00 69.25 184 LEU A O 1
ATOM 1455 N N . ALA A 1 185 ? -10.202 14.700 15.960 1.00 68.25 185 ALA A N 1
ATOM 1456 C CA . ALA A 1 185 ? -10.101 15.952 16.711 1.00 68.25 185 ALA A CA 1
ATOM 1457 C C . ALA A 1 185 ? -11.472 16.512 17.131 1.00 68.25 185 ALA A C 1
ATOM 1459 O O . ALA A 1 185 ? -11.574 17.206 18.140 1.00 68.25 185 ALA A O 1
ATOM 1460 N N . GLN A 1 186 ? -12.526 16.197 16.377 1.00 71.81 186 GLN A N 1
ATOM 1461 C CA . GLN A 1 186 ? -13.903 16.601 16.662 1.00 71.81 186 GLN A CA 1
ATOM 1462 C C . GLN A 1 186 ? -14.642 15.615 17.585 1.00 71.81 186 GLN A C 1
ATOM 1464 O O . GLN A 1 186 ? -15.825 15.809 17.857 1.00 71.81 186 GLN A O 1
ATOM 1469 N N . GLY A 1 187 ? -13.978 14.552 18.059 1.00 64.06 187 GLY A N 1
ATOM 1470 C CA . GLY A 1 187 ? -14.618 13.484 18.834 1.00 64.06 187 GLY A CA 1
ATOM 1471 C C . GLY A 1 187 ? -15.605 12.648 18.010 1.00 64.06 187 GLY A C 1
ATOM 1472 O O . GLY A 1 187 ? -16.400 11.889 18.563 1.00 64.06 187 GLY A O 1
ATOM 1473 N N . ILE A 1 188 ? -15.568 12.778 16.683 1.00 65.38 188 ILE A N 1
ATOM 1474 C CA . ILE A 1 188 ? -16.425 12.044 15.763 1.00 65.38 188 ILE A CA 1
ATOM 1475 C C . ILE A 1 188 ? -15.789 10.675 15.527 1.00 65.38 188 ILE A C 1
ATOM 1477 O O . ILE A 1 188 ? -14.784 10.535 14.838 1.00 65.38 188 ILE A O 1
ATOM 1481 N N . ARG A 1 189 ? -16.414 9.659 16.132 1.00 64.62 189 ARG A N 1
ATOM 1482 C CA . ARG A 1 189 ? -16.232 8.223 15.853 1.00 64.62 189 ARG A CA 1
ATOM 1483 C C . ARG A 1 189 ? -14.769 7.749 15.720 1.00 64.62 189 ARG A C 1
ATOM 1485 O O . ARG A 1 189 ? -14.448 7.064 14.749 1.00 64.62 189 ARG A O 1
ATOM 1492 N N . PRO A 1 190 ? -13.898 8.000 16.719 1.00 52.69 190 PRO A N 1
ATOM 1493 C CA . PRO A 1 190 ? -12.521 7.487 16.731 1.00 52.69 190 PRO A CA 1
ATOM 1494 C C . PRO A 1 190 ? -12.430 5.971 16.513 1.00 52.69 190 PRO A C 1
ATOM 1496 O O . PRO A 1 190 ? -11.455 5.478 15.956 1.00 52.69 190 PRO A O 1
ATOM 1499 N N . LEU A 1 191 ? -13.477 5.250 16.911 1.00 49.84 191 LEU A N 1
ATOM 1500 C CA . LEU A 1 191 ? -13.556 3.795 16.885 1.00 49.84 191 LEU A CA 1
ATOM 1501 C C . LEU A 1 191 ? -13.830 3.214 15.504 1.00 49.84 191 LEU A C 1
ATOM 1503 O O . LEU A 1 191 ? -13.477 2.070 15.271 1.00 49.84 191 LEU A O 1
ATOM 1507 N N . GLU A 1 192 ? -14.431 3.983 14.589 1.00 48.78 192 GLU A N 1
ATOM 1508 C CA . GLU A 1 192 ? -14.719 3.531 13.218 1.00 48.78 192 GLU A CA 1
ATOM 1509 C C . GLU A 1 192 ? -13.473 3.521 12.319 1.00 48.78 192 GLU A C 1
ATOM 1511 O O . GLU A 1 192 ? -13.520 3.109 11.169 1.00 48.78 192 GLU A O 1
ATOM 1516 N N . TYR A 1 193 ? -12.338 3.986 12.824 1.00 51.66 193 TYR A N 1
ATOM 1517 C CA . TYR A 1 193 ? -11.114 4.113 12.041 1.00 51.66 193 TYR A CA 1
ATOM 1518 C C . TYR A 1 193 ? -10.046 3.092 12.404 1.00 51.66 193 TYR A C 1
ATOM 1520 O O . TYR A 1 193 ? -8.979 3.100 11.794 1.00 51.66 193 TYR A O 1
ATOM 1528 N N . MET A 1 194 ? -10.309 2.225 13.385 1.00 57.12 194 MET A N 1
ATOM 1529 C CA . MET A 1 194 ? -9.285 1.372 13.975 1.00 57.12 194 MET A CA 1
ATOM 1530 C C . MET A 1 194 ? -9.337 -0.070 13.509 1.00 57.12 194 MET A C 1
ATOM 1532 O O . MET A 1 194 ? -9.778 -0.949 14.240 1.00 57.12 194 MET A O 1
ATOM 1536 N N . PHE A 1 195 ? -8.867 -0.318 12.289 1.00 61.34 195 PHE A N 1
ATOM 1537 C CA . PHE A 1 195 ? -9.096 -1.608 11.651 1.00 61.34 195 PHE A CA 1
ATOM 1538 C C . PHE A 1 195 ? -7.882 -2.130 10.905 1.00 61.34 195 PHE A C 1
ATOM 1540 O O . PHE A 1 195 ? -7.946 -2.365 9.710 1.00 61.34 195 PHE A O 1
ATOM 1547 N N . LEU A 1 196 ? -6.779 -2.277 11.638 1.00 58.84 196 LEU A N 1
ATOM 1548 C CA . LEU A 1 196 ? -5.727 -3.292 11.484 1.00 58.84 196 LEU A CA 1
ATOM 1549 C C . LEU A 1 196 ? -4.561 -2.860 12.393 1.00 58.84 196 LEU A C 1
ATOM 1551 O O . LEU A 1 196 ? -3.535 -2.379 11.903 1.00 58.84 196 LEU A O 1
ATOM 1555 N N . PRO A 1 197 ? -4.686 -3.001 13.730 1.00 55.47 197 PRO A N 1
ATOM 1556 C CA . PRO A 1 197 ? -3.535 -2.848 14.626 1.00 55.47 197 PRO A CA 1
ATOM 1557 C C . PRO A 1 197 ? -2.445 -3.905 14.362 1.00 55.47 197 PRO A C 1
ATOM 1559 O O . PRO A 1 197 ? -1.352 -3.809 14.899 1.00 55.47 197 PRO A O 1
ATOM 1562 N N . GLN A 1 198 ? -2.727 -4.884 13.500 1.00 68.38 198 GLN A N 1
ATOM 1563 C CA . GLN A 1 198 ? -1.875 -6.026 13.204 1.00 68.38 198 GLN A CA 1
ATOM 1564 C C . GLN A 1 198 ? -1.117 -5.902 11.877 1.00 68.38 198 GLN A C 1
ATOM 1566 O O . GLN A 1 198 ? -0.684 -6.917 11.356 1.00 68.38 198 GLN A O 1
ATOM 1571 N N . ARG A 1 199 ? -0.942 -4.711 11.276 1.00 78.88 199 ARG A N 1
ATOM 1572 C CA . ARG A 1 199 ? -0.108 -4.611 10.054 1.00 78.88 199 ARG A CA 1
ATOM 1573 C C . ARG A 1 199 ? 1.271 -5.230 10.278 1.00 78.88 199 ARG A C 1
ATOM 1575 O O . ARG A 1 199 ? 1.708 -5.995 9.433 1.00 78.88 199 ARG A O 1
ATOM 1582 N N . GLU A 1 200 ? 1.922 -4.880 11.385 1.00 78.19 200 GLU A N 1
ATOM 1583 C CA . GLU A 1 200 ? 3.253 -5.392 11.733 1.00 78.19 200 GLU A CA 1
ATOM 1584 C C . GLU A 1 200 ? 3.213 -6.914 11.921 1.00 78.19 200 GLU A C 1
ATOM 1586 O O . GLU A 1 200 ? 3.975 -7.617 11.277 1.00 78.19 200 GLU A O 1
ATOM 1591 N N . GLN A 1 201 ? 2.233 -7.437 12.660 1.00 78.56 201 GLN A N 1
ATOM 1592 C CA . GLN A 1 201 ? 2.045 -8.883 12.827 1.00 78.56 201 GLN A CA 1
ATOM 1593 C C . GLN A 1 201 ? 1.761 -9.615 11.501 1.00 78.56 201 GLN A C 1
ATOM 1595 O O . GLN A 1 201 ? 2.312 -10.675 11.238 1.00 78.56 201 GLN A O 1
ATOM 1600 N N . LEU A 1 202 ? 0.909 -9.067 10.633 1.00 83.06 202 LEU A N 1
ATOM 1601 C CA . LEU A 1 202 ? 0.621 -9.644 9.317 1.00 83.06 202 LEU A CA 1
ATOM 1602 C C . LEU A 1 202 ? 1.842 -9.586 8.397 1.00 83.06 202 LEU A C 1
ATOM 1604 O O . LEU A 1 202 ? 2.025 -10.468 7.564 1.00 83.06 202 LEU A O 1
ATOM 1608 N N . TRP A 1 203 ? 2.663 -8.547 8.544 1.00 85.00 203 TRP A N 1
ATOM 1609 C CA . TRP A 1 203 ? 3.935 -8.426 7.849 1.00 85.00 203 TRP A CA 1
ATOM 1610 C C . TRP A 1 203 ? 4.938 -9.472 8.338 1.00 85.00 203 TRP A C 1
ATOM 1612 O O . TRP A 1 203 ? 5.577 -10.113 7.514 1.00 85.00 203 TRP A O 1
ATOM 1622 N N . GLU A 1 204 ? 5.024 -9.708 9.648 1.00 83.56 204 GLU A N 1
ATOM 1623 C CA . GLU A 1 204 ? 5.827 -10.791 10.228 1.00 83.56 204 GLU A CA 1
ATOM 1624 C C . GLU A 1 204 ? 5.374 -12.157 9.704 1.00 83.56 204 GLU A C 1
ATOM 1626 O O . GLU A 1 204 ? 6.202 -12.929 9.232 1.00 83.56 204 GLU A O 1
ATOM 1631 N N . VAL A 1 205 ? 4.063 -12.433 9.688 1.00 84.00 205 VAL A N 1
ATOM 1632 C CA . VAL A 1 205 ? 3.520 -13.663 9.086 1.00 84.00 205 VAL A CA 1
ATOM 1633 C C . VAL A 1 205 ? 3.951 -13.779 7.626 1.00 84.00 205 VAL A C 1
ATOM 1635 O O . VAL A 1 205 ? 4.444 -14.824 7.220 1.00 84.00 205 VAL A O 1
ATOM 1638 N N . LEU A 1 206 ? 3.819 -12.708 6.842 1.00 85.25 206 LEU A N 1
ATOM 1639 C CA . LEU A 1 206 ? 4.228 -12.704 5.440 1.00 85.25 206 LEU A CA 1
ATOM 1640 C C . LEU A 1 206 ? 5.738 -12.968 5.267 1.00 85.25 206 LEU A C 1
ATOM 1642 O O . LEU A 1 206 ? 6.122 -13.703 4.363 1.00 85.25 206 LEU A O 1
ATOM 1646 N N . GLN A 1 207 ? 6.588 -12.426 6.142 1.00 83.94 207 GLN A N 1
ATOM 1647 C CA . GLN A 1 207 ? 8.031 -12.697 6.143 1.00 83.94 207 GLN A CA 1
ATOM 1648 C C . GLN A 1 207 ? 8.370 -14.139 6.549 1.00 83.94 207 GLN A C 1
ATOM 1650 O O . GLN A 1 207 ? 9.375 -14.675 6.094 1.00 83.94 207 GLN A O 1
ATOM 1655 N N . LEU A 1 208 ? 7.545 -14.789 7.375 1.00 84.06 208 LEU A N 1
ATOM 1656 C CA . LEU A 1 208 ? 7.719 -16.202 7.728 1.00 84.06 208 LEU A CA 1
ATOM 1657 C C . LEU A 1 208 ? 7.331 -17.149 6.585 1.00 84.06 208 LEU A C 1
ATOM 1659 O O . LEU A 1 208 ? 7.902 -18.231 6.481 1.00 84.06 208 LEU A O 1
ATOM 1663 N N . ILE A 1 209 ? 6.402 -16.741 5.711 1.00 81.81 209 ILE A N 1
ATOM 1664 C CA . ILE A 1 209 ? 6.028 -17.503 4.506 1.00 81.81 209 ILE A CA 1
ATOM 1665 C C . ILE A 1 209 ? 7.210 -17.588 3.521 1.00 81.81 209 ILE A C 1
ATOM 1667 O O . ILE A 1 209 ? 7.358 -18.587 2.816 1.00 81.81 209 ILE A O 1
ATOM 1671 N N . GLU A 1 210 ? 8.078 -16.571 3.491 1.00 72.69 210 GLU A N 1
ATOM 1672 C CA . GLU A 1 210 ? 9.306 -16.556 2.690 1.00 72.69 210 GLU A CA 1
ATOM 1673 C C . GLU A 1 210 ? 10.519 -16.148 3.538 1.00 72.69 210 GLU A C 1
ATOM 1675 O O . GLU A 1 210 ? 10.924 -14.982 3.520 1.00 72.69 210 GLU A O 1
ATOM 1680 N N . PRO A 1 211 ? 11.155 -17.097 4.249 1.00 66.06 211 PRO A N 1
ATOM 1681 C CA . PRO A 1 211 ? 12.408 -16.840 4.941 1.00 66.06 211 PRO A CA 1
ATOM 1682 C C . PRO A 1 211 ? 13.544 -16.767 3.906 1.00 66.06 211 PRO A C 1
ATOM 1684 O O . PRO A 1 211 ? 14.341 -17.691 3.760 1.00 66.06 211 PRO A O 1
ATOM 1687 N N . GLY A 1 212 ? 13.566 -15.700 3.110 1.00 64.81 212 GLY A N 1
ATOM 1688 C CA . GLY A 1 212 ? 14.580 -15.435 2.097 1.00 64.81 212 GLY A CA 1
ATOM 1689 C C . GLY A 1 212 ? 15.640 -14.451 2.591 1.00 64.81 212 GLY A C 1
ATOM 1690 O O . GLY A 1 212 ? 15.336 -13.501 3.309 1.00 64.81 212 GLY A O 1
ATOM 1691 N N . ASP A 1 213 ? 16.886 -14.633 2.143 1.00 66.00 213 ASP A N 1
ATOM 1692 C CA . ASP A 1 213 ? 17.998 -13.712 2.442 1.00 66.00 213 ASP A CA 1
ATOM 1693 C C . ASP A 1 213 ? 17.831 -12.338 1.765 1.00 66.00 213 ASP A C 1
ATOM 1695 O O . ASP A 1 213 ? 18.430 -11.338 2.171 1.00 66.00 213 ASP A O 1
ATOM 1699 N N . THR A 1 214 ? 17.009 -12.267 0.717 1.00 74.19 214 THR A N 1
ATOM 1700 C CA . THR A 1 214 ? 16.682 -11.022 0.023 1.00 74.19 214 THR A CA 1
ATOM 1701 C C . THR A 1 214 ? 15.468 -10.375 0.675 1.00 74.19 214 THR A C 1
ATOM 1703 O O . THR A 1 214 ? 14.331 -10.768 0.422 1.00 74.19 214 THR A O 1
ATOM 1706 N N . GLY A 1 215 ? 15.723 -9.370 1.512 1.00 79.94 215 GLY A N 1
ATOM 1707 C CA . GLY A 1 215 ? 14.676 -8.555 2.123 1.00 79.94 215 GLY A CA 1
ATOM 1708 C C . GLY A 1 215 ? 13.798 -7.810 1.100 1.00 79.94 215 GLY A C 1
ATOM 1709 O O . GLY A 1 215 ? 14.091 -7.801 -0.101 1.00 79.94 215 GLY A O 1
ATOM 1710 N N . PRO A 1 216 ? 12.723 -7.154 1.571 1.00 85.31 216 PRO A N 1
ATOM 1711 C CA . PRO A 1 216 ? 11.798 -6.424 0.712 1.00 85.31 216 PRO A CA 1
ATOM 1712 C C . PRO A 1 216 ? 12.518 -5.354 -0.117 1.00 85.31 216 PRO A C 1
ATOM 1714 O O . PRO A 1 216 ? 13.410 -4.653 0.366 1.00 85.31 216 PRO A O 1
ATOM 1717 N N . ARG A 1 217 ? 12.087 -5.189 -1.369 1.00 87.69 217 ARG A N 1
ATOM 1718 C CA . ARG A 1 217 ? 12.534 -4.111 -2.262 1.00 87.69 217 ARG A CA 1
ATOM 1719 C C . ARG A 1 217 ? 11.346 -3.254 -2.660 1.00 87.69 217 ARG A C 1
ATOM 1721 O O . ARG A 1 217 ? 10.191 -3.659 -2.579 1.00 87.69 217 ARG A O 1
ATOM 1728 N N . LEU A 1 218 ? 11.617 -2.045 -3.130 1.00 89.06 218 LEU A N 1
ATOM 1729 C CA . LEU A 1 218 ? 10.564 -1.199 -3.680 1.00 89.06 218 LEU A CA 1
ATOM 1730 C C . LEU A 1 218 ? 10.020 -1.822 -4.963 1.00 89.06 218 LEU A C 1
ATOM 1732 O O . LEU A 1 218 ? 10.790 -2.139 -5.871 1.00 89.06 218 LEU A O 1
ATOM 1736 N N . LEU A 1 219 ? 8.692 -1.892 -5.086 1.00 91.56 219 LEU A N 1
ATOM 1737 C CA . LEU A 1 219 ? 8.021 -2.342 -6.311 1.00 91.56 219 LEU A CA 1
ATOM 1738 C C . LEU A 1 219 ? 8.557 -1.626 -7.554 1.00 91.56 219 LEU A C 1
ATOM 1740 O O . LEU A 1 219 ? 8.707 -2.207 -8.623 1.00 91.56 219 LEU A O 1
ATOM 1744 N N . LEU A 1 220 ? 8.861 -0.340 -7.406 1.00 90.94 220 LEU A N 1
ATOM 1745 C CA . LEU A 1 220 ? 9.357 0.480 -8.494 1.00 90.94 220 LEU A CA 1
ATOM 1746 C C . LEU A 1 220 ? 10.717 0.011 -9.031 1.00 90.94 220 LEU A C 1
ATOM 1748 O O . LEU A 1 220 ? 10.918 0.054 -10.241 1.00 90.94 220 LEU A O 1
ATOM 1752 N N . ALA A 1 221 ? 11.609 -0.474 -8.165 1.00 90.69 221 ALA A N 1
ATOM 1753 C CA . ALA A 1 221 ? 12.900 -1.013 -8.585 1.00 90.69 221 ALA A CA 1
ATOM 1754 C C . ALA A 1 221 ? 12.703 -2.272 -9.442 1.00 90.69 221 ALA A C 1
ATOM 1756 O O . ALA A 1 221 ? 13.221 -2.361 -10.552 1.00 90.69 221 ALA A O 1
ATOM 1757 N N . HIS A 1 222 ? 11.839 -3.184 -8.990 1.00 93.12 222 HIS A N 1
ATOM 1758 C CA . HIS A 1 222 ? 11.464 -4.368 -9.762 1.00 93.12 222 HIS A CA 1
ATOM 1759 C C . HIS A 1 222 ? 10.853 -4.023 -11.127 1.00 93.12 222 HIS A C 1
ATOM 1761 O O . HIS A 1 222 ? 11.175 -4.635 -12.146 1.00 93.12 222 HIS A O 1
ATOM 1767 N N . LEU A 1 223 ? 9.985 -3.011 -11.169 1.00 93.56 223 LEU A N 1
ATOM 1768 C CA . LEU A 1 223 ? 9.374 -2.561 -12.415 1.00 93.56 223 LEU A CA 1
ATOM 1769 C C . LEU A 1 223 ? 10.395 -1.944 -13.375 1.00 93.56 223 LEU A C 1
ATOM 1771 O O . LEU A 1 223 ? 10.250 -2.127 -14.584 1.00 93.56 223 LEU A O 1
ATOM 1775 N N . GLN A 1 224 ? 11.421 -1.245 -12.880 1.00 91.44 224 GLN A N 1
ATOM 1776 C CA . GLN A 1 224 ? 12.517 -0.737 -13.713 1.00 91.44 224 GLN A CA 1
ATOM 1777 C C . GLN A 1 224 ? 13.327 -1.875 -14.339 1.00 91.44 224 GLN A C 1
ATOM 1779 O O . GLN A 1 224 ? 13.575 -1.845 -15.551 1.00 91.44 224 GLN A O 1
ATOM 1784 N N . ASP A 1 225 ? 13.671 -2.894 -13.550 1.00 91.94 225 ASP A N 1
ATOM 1785 C CA . ASP A 1 225 ? 14.369 -4.093 -14.024 1.00 91.94 225 ASP A CA 1
ATOM 1786 C C . ASP A 1 225 ? 13.542 -4.785 -15.125 1.00 91.94 225 ASP A C 1
ATOM 1788 O O . ASP A 1 225 ? 14.003 -4.977 -16.256 1.00 91.94 225 ASP A O 1
ATOM 1792 N N . TRP A 1 226 ? 12.251 -5.016 -14.858 1.00 93.62 226 TRP A N 1
ATOM 1793 C CA . TRP A 1 226 ? 11.306 -5.577 -15.826 1.00 93.62 226 TRP A CA 1
ATOM 1794 C C . TRP A 1 226 ? 11.182 -4.736 -17.102 1.00 93.62 226 TRP A C 1
ATOM 1796 O O . TRP A 1 226 ? 11.221 -5.274 -18.214 1.00 93.62 226 TRP A O 1
ATOM 1806 N N . ALA A 1 227 ? 11.046 -3.413 -16.974 1.00 92.19 227 ALA A N 1
ATOM 1807 C CA . ALA A 1 227 ? 10.833 -2.518 -18.105 1.00 92.19 227 ALA A CA 1
ATOM 1808 C C . ALA A 1 227 ? 12.065 -2.417 -19.011 1.00 92.19 227 ALA A C 1
ATOM 1810 O O . ALA A 1 227 ? 11.912 -2.245 -20.223 1.00 92.19 227 ALA A O 1
ATOM 1811 N N . THR A 1 228 ? 13.268 -2.528 -18.452 1.00 89.19 228 THR A N 1
ATOM 1812 C CA . THR A 1 228 ? 14.537 -2.480 -19.194 1.00 89.19 228 THR A CA 1
ATOM 1813 C C . THR A 1 228 ? 14.975 -3.842 -19.732 1.00 89.19 228 THR A C 1
ATOM 1815 O O . THR A 1 228 ? 15.843 -3.889 -20.598 1.00 89.19 228 THR A O 1
ATOM 1818 N N . GLY A 1 229 ? 14.348 -4.934 -19.280 1.00 84.00 229 GLY A N 1
ATOM 1819 C CA . GLY A 1 229 ? 14.789 -6.294 -19.598 1.00 84.00 229 GLY A CA 1
ATOM 1820 C C . GLY A 1 229 ? 16.083 -6.674 -18.875 1.00 84.00 229 GLY A C 1
ATOM 1821 O O . GLY A 1 229 ? 16.757 -7.616 -19.283 1.00 84.00 229 GLY A O 1
ATOM 1822 N N . SER A 1 230 ? 16.445 -5.928 -17.827 1.00 74.50 230 SER A N 1
ATOM 1823 C CA . SER A 1 230 ? 17.608 -6.209 -16.998 1.00 74.50 230 SER A CA 1
ATOM 1824 C C . SER A 1 230 ? 17.284 -7.363 -16.053 1.00 74.50 230 SER A C 1
ATOM 1826 O O . SER A 1 230 ? 16.363 -7.275 -15.246 1.00 74.50 230 SER A O 1
ATOM 1828 N N . THR A 1 231 ? 18.051 -8.450 -16.122 1.00 57.97 231 THR A N 1
ATOM 1829 C CA . THR A 1 231 ? 18.011 -9.551 -15.142 1.00 57.97 231 THR A CA 1
ATOM 1830 C C . THR A 1 231 ? 18.977 -9.295 -13.981 1.00 57.97 231 THR A C 1
ATOM 1832 O O . THR A 1 231 ? 19.616 -10.223 -13.481 1.00 57.97 231 THR A O 1
ATOM 1835 N N . ALA A 1 232 ? 19.160 -8.036 -13.577 1.00 47.59 232 ALA A N 1
ATOM 1836 C CA . ALA A 1 232 ? 20.054 -7.688 -12.481 1.00 47.59 232 ALA A CA 1
ATOM 1837 C C . ALA A 1 232 ? 19.472 -8.202 -11.151 1.00 47.59 232 ALA A C 1
ATOM 1839 O O . ALA A 1 232 ? 18.586 -7.583 -10.570 1.00 47.59 232 ALA A O 1
ATOM 1840 N N . GLY A 1 233 ? 19.961 -9.352 -10.677 1.00 46.88 233 GLY A N 1
ATOM 1841 C CA . GLY A 1 233 ? 19.744 -9.795 -9.295 1.00 46.88 233 GLY A CA 1
ATOM 1842 C C . GLY A 1 233 ? 19.405 -11.267 -9.065 1.00 46.88 233 GLY A C 1
ATOM 1843 O O . GLY A 1 233 ? 19.353 -11.666 -7.910 1.00 46.88 233 GLY A O 1
ATOM 1844 N N . GLN A 1 234 ? 19.222 -12.098 -10.095 1.00 42.41 234 GLN A N 1
ATOM 1845 C CA . GLN A 1 234 ? 19.106 -13.552 -9.897 1.00 42.41 234 GLN A CA 1
ATOM 1846 C C . GLN A 1 234 ? 20.463 -14.232 -10.111 1.00 42.41 234 GLN A C 1
ATOM 1848 O O . GLN A 1 234 ? 20.669 -14.963 -11.074 1.00 42.41 234 GLN A O 1
ATOM 1853 N N . THR A 1 235 ? 21.408 -14.006 -9.198 1.00 36.00 235 THR A N 1
ATOM 1854 C CA . THR A 1 235 ? 22.359 -15.076 -8.876 1.00 36.00 235 THR A CA 1
ATOM 1855 C C . THR A 1 235 ? 21.615 -16.038 -7.966 1.00 36.00 235 THR A C 1
ATOM 1857 O O . THR A 1 235 ? 21.567 -15.842 -6.754 1.00 36.00 235 THR A O 1
ATOM 1860 N N . ILE A 1 236 ? 20.968 -17.033 -8.569 1.00 38.19 236 ILE A N 1
ATOM 1861 C CA . ILE A 1 236 ? 20.554 -18.236 -7.849 1.00 38.19 236 ILE A CA 1
ATOM 1862 C C . ILE A 1 236 ? 21.857 -18.830 -7.292 1.00 38.19 236 ILE A C 1
ATOM 1864 O O . ILE A 1 236 ? 22.774 -19.049 -8.087 1.00 38.19 236 ILE A O 1
ATOM 1868 N N . PRO A 1 237 ? 22.017 -19.010 -5.970 1.00 36.50 237 PRO A N 1
ATOM 1869 C CA . PRO A 1 237 ? 23.173 -19.728 -5.459 1.00 36.50 237 PRO A CA 1
ATOM 1870 C C . PRO A 1 237 ? 23.125 -21.146 -6.036 1.00 36.50 237 PRO A C 1
ATOM 1872 O O . PRO A 1 237 ? 22.121 -21.842 -5.879 1.00 36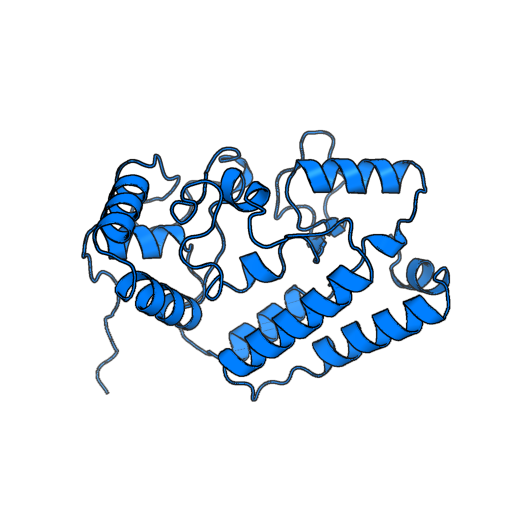.50 237 PRO A O 1
ATOM 1875 N N . ASP A 1 238 ? 24.175 -21.530 -6.763 1.00 38.59 238 ASP A N 1
ATOM 1876 C CA . ASP A 1 238 ? 24.323 -22.881 -7.302 1.00 38.59 238 ASP A CA 1
ATOM 1877 C C . ASP A 1 238 ? 24.166 -23.903 -6.162 1.00 38.59 238 ASP A C 1
ATOM 1879 O O . ASP A 1 238 ? 24.820 -23.789 -5.120 1.00 38.59 238 ASP A O 1
ATOM 1883 N N . ALA A 1 239 ? 23.253 -24.857 -6.367 1.00 40.47 239 ALA A N 1
ATOM 1884 C CA . ALA A 1 239 ? 22.984 -25.985 -5.476 1.00 40.47 239 ALA A CA 1
ATOM 1885 C C . ALA A 1 239 ? 24.107 -27.032 -5.500 1.00 40.47 239 ALA A C 1
ATOM 1887 O O . ALA A 1 239 ? 24.710 -27.239 -6.581 1.00 40.47 239 ALA A O 1
#

Secondary structure (DSSP, 8-state):
--HHHHHTTS-HHHHHHHHHHHHHHHT--TT--HHHHHHHHHHHHHHHHHH-GGG---TT--HHHHH----EE-HHHHHHHHHHHHTS-HHHHHHHHHHHHHS---B-TTS-BSS-GGG-TT---TTEETTEETTGGG--HHHHHTTT-EEETTSSPPPSSPPPTT-EEE-S-HHHHHHHHHHHHTTS-GGGG---TTHHHHHHHHHHH---SS--EEHHHHHHHHHHT--TT--PPP-

pLDDT: mean 74.97, std 14.25, range [36.0, 97.25]

Foldseek 3Di:
DDPVVLLVPDDPVVNVLLCVLCVLLVPLDLPDAPVRLVVSLVVLLVSLCVLPVVLDPDQLAQQCLQFPQWDWADPVLLVLVVVLLVPDDPVLNVQLLCLLVPDPAQADPVQDGVDASAVRRRRHHSCQDPSGRSRVVSDGPLVSCESFAWDFPPNYDADPPDDDGGDTFHNYHNVVSVVLVVCVVVVNCVPSRHGPPCSVVSVVSVCSSPVDPDDIGIPSSSSNCVSVVNPPDPPPPDD

Sequence (239 aa):
MNLEALYDQLPPERQGLLDEVNFLAGNLREDLILEQFYLALEALSARLQQLHPQIACPTGCSRCCETHALPEVLPMEWELIKAALETLPNEISERLRTAVRSGNWPLDAEGQLKGRRRDYPNCSCPLLLDGRCSVYPWRPFDCRVTGYAFSNAGERPLPPPGPPPGQLLPYSCSSEQRRMLTELAQGIRPLEYMFLPQREQLWEVLQLIEPGDTGPRLLLAHLQDWATGSTAGQTIPDA

Radius of gyration: 18.63 Å; chains: 1; bounding box: 46×46×52 Å